Protein AF-A0A9D5V559-F1 (afdb_monomer)

Radius of gyration: 36.5 Å; Cα contacts (8 Å, |Δi|>4): 131; chains: 1; bounding box: 76×49×164 Å

Sequence (332 aa):
MSGNRVTKKAALAGGALALLLFAASPGSAGEADRPEPFTEAEMERFIADYPKSVAWLSSQERFSRVGANPWVIAGMRHDPEFVKLLESQGWTADRFFYLLNQVNVGLRAEERAKQESQAREHWRRQEQEAARQAQARMAESRRQMQAMAAAQRRDIQSNPYIPGWQKQSMLAQLDQGLRENLPTLPSAEAIQQQQRTAWNNQIAAQKRMVQGNPYLSPADKKRWLDQLDVLQKGYNPAQPQSGATPPGSSKEWMKQQQEAQWAEQRRMIENNPAIPADRKKGMLAELEEAQKRMLAALESSSVRESAITDGELALVRNNAEKLRPLLLGDSE

Structure (mmCIF, N/CA/C/O backbone):
data_AF-A0A9D5V559-F1
#
_entry.id   AF-A0A9D5V559-F1
#
loop_
_atom_site.group_PDB
_atom_site.id
_atom_site.type_symbol
_atom_site.label_atom_id
_atom_site.label_alt_id
_atom_site.label_comp_id
_atom_site.label_asym_id
_atom_site.label_entity_id
_atom_site.label_seq_id
_atom_site.pdbx_PDB_ins_code
_atom_site.Cartn_x
_atom_site.Cartn_y
_atom_site.Cartn_z
_atom_site.occupancy
_atom_site.B_iso_or_equiv
_atom_site.auth_seq_id
_atom_site.auth_comp_id
_atom_site.auth_asym_id
_atom_site.auth_atom_id
_atom_site.pdbx_PDB_model_num
ATOM 1 N N . MET A 1 1 ? 1.597 2.341 103.021 1.00 38.06 1 MET A N 1
ATOM 2 C CA . MET A 1 1 ? 3.067 2.232 102.902 1.00 38.06 1 MET A CA 1
ATOM 3 C C . MET A 1 1 ? 3.411 2.009 101.438 1.00 38.06 1 MET A C 1
ATOM 5 O O . MET A 1 1 ? 2.769 1.162 100.839 1.00 38.06 1 MET A O 1
ATOM 9 N N . SER A 1 2 ? 4.344 2.822 100.922 1.00 39.66 2 SER A N 1
ATOM 10 C CA . SER A 1 2 ? 5.190 2.685 99.713 1.00 39.66 2 SER A CA 1
ATOM 11 C C . SER A 1 2 ? 4.548 2.159 98.415 1.00 39.66 2 SER A C 1
ATOM 13 O O . SER A 1 2 ? 4.102 1.029 98.359 1.00 39.66 2 SER A O 1
ATOM 15 N N . GLY A 1 3 ? 4.495 2.869 97.285 1.00 41.84 3 GLY A N 1
ATOM 16 C CA . GLY A 1 3 ? 5.400 3.901 96.778 1.00 41.84 3 GLY A CA 1
ATOM 17 C C . GLY A 1 3 ? 6.635 3.278 96.118 1.00 41.84 3 GLY A C 1
ATOM 18 O O . GLY A 1 3 ? 7.551 2.895 96.831 1.00 41.84 3 GLY A O 1
ATOM 19 N N . ASN A 1 4 ? 6.681 3.214 94.780 1.00 43.94 4 ASN A N 1
ATOM 20 C CA . ASN A 1 4 ? 7.758 3.848 94.011 1.00 43.94 4 ASN A CA 1
ATOM 21 C C . ASN A 1 4 ? 7.496 3.867 92.498 1.00 43.94 4 ASN A C 1
ATOM 23 O O . ASN A 1 4 ? 7.148 2.871 91.873 1.00 43.94 4 ASN A O 1
ATOM 27 N N . ARG A 1 5 ? 7.704 5.063 91.945 1.00 57.62 5 ARG A N 1
ATOM 28 C CA . ARG A 1 5 ? 7.869 5.387 90.525 1.00 57.62 5 ARG A CA 1
ATOM 29 C C . ARG A 1 5 ? 9.245 4.881 90.060 1.00 57.62 5 ARG A C 1
ATOM 31 O O . ARG A 1 5 ? 10.122 4.728 90.898 1.00 57.62 5 ARG A O 1
ATOM 38 N N . VAL A 1 6 ? 9.469 4.766 88.750 1.00 45.59 6 VAL A N 1
ATOM 39 C CA . VAL A 1 6 ? 10.538 5.493 88.031 1.00 45.59 6 VAL A CA 1
ATOM 40 C C . VAL A 1 6 ? 10.318 5.367 86.517 1.00 45.59 6 VAL A C 1
ATOM 42 O O . VAL A 1 6 ? 9.926 4.344 85.972 1.00 45.59 6 VAL A O 1
ATOM 45 N N . THR A 1 7 ? 10.537 6.515 85.896 1.00 47.38 7 THR A N 1
ATOM 46 C CA . THR A 1 7 ? 10.468 6.955 84.507 1.00 47.38 7 THR A CA 1
ATOM 47 C C . THR A 1 7 ? 11.632 6.450 83.642 1.00 47.38 7 THR A C 1
ATOM 49 O O . THR A 1 7 ? 12.717 6.216 84.164 1.00 47.38 7 THR A O 1
ATOM 52 N N . LYS A 1 8 ? 11.475 6.455 82.306 1.00 42.19 8 LYS A N 1
ATOM 53 C CA . LYS A 1 8 ? 12.238 7.336 81.387 1.00 42.19 8 LYS A CA 1
ATOM 54 C C . LYS A 1 8 ? 11.844 7.155 79.913 1.00 42.19 8 LYS A C 1
ATOM 56 O O . LYS A 1 8 ? 11.466 6.087 79.459 1.00 42.19 8 LYS A O 1
ATOM 61 N N . LYS A 1 9 ? 11.918 8.294 79.227 1.00 43.50 9 LYS A N 1
ATOM 62 C CA . LYS A 1 9 ? 11.574 8.609 77.839 1.00 43.50 9 LYS A CA 1
ATOM 63 C C . LYS A 1 9 ? 12.642 8.096 76.864 1.00 43.50 9 LYS A C 1
ATOM 65 O O . LYS A 1 9 ? 13.818 8.159 77.206 1.00 43.50 9 LYS A O 1
ATOM 70 N N . ALA A 1 10 ? 12.248 7.814 75.625 1.00 41.75 10 ALA A N 1
ATOM 71 C CA . ALA A 1 10 ? 13.028 8.183 74.442 1.00 41.75 10 ALA A CA 1
ATOM 72 C C . ALA A 1 10 ? 12.088 8.339 73.238 1.00 41.75 10 ALA A C 1
ATOM 74 O O . ALA A 1 10 ? 11.440 7.393 72.804 1.00 41.75 10 ALA A O 1
ATOM 75 N N . ALA A 1 11 ? 11.996 9.574 72.755 1.00 43.34 11 ALA A N 1
ATOM 76 C CA . ALA A 1 11 ? 11.452 9.921 71.456 1.00 43.34 11 ALA A CA 1
ATOM 77 C C . ALA A 1 11 ? 12.517 9.664 70.385 1.00 43.34 11 ALA A C 1
ATOM 79 O O . ALA A 1 11 ? 13.693 9.909 70.644 1.00 43.34 11 ALA A O 1
ATOM 80 N N . LEU A 1 12 ? 12.098 9.281 69.181 1.00 36.03 12 LEU A N 1
ATOM 81 C CA . LEU A 1 12 ? 12.755 9.712 67.950 1.00 36.03 12 LEU A CA 1
ATOM 82 C C . LEU A 1 12 ? 11.763 9.620 66.791 1.00 36.03 12 LEU A C 1
ATOM 84 O O . LEU A 1 12 ? 11.303 8.551 66.401 1.00 36.03 12 LEU A O 1
ATOM 88 N N . ALA A 1 13 ? 11.412 10.806 66.308 1.00 37.12 13 ALA A N 1
ATOM 89 C CA . ALA A 1 13 ? 10.757 11.049 65.042 1.00 37.12 13 ALA A CA 1
ATOM 90 C C . ALA A 1 13 ? 11.688 10.651 63.885 1.00 37.12 13 ALA A C 1
ATOM 92 O O . ALA A 1 13 ? 12.898 10.856 63.961 1.00 37.12 13 ALA A O 1
ATOM 93 N N . GLY A 1 14 ? 11.114 10.136 62.801 1.00 31.92 14 GLY A N 1
ATOM 94 C CA . GLY A 1 14 ? 11.818 9.839 61.555 1.00 31.92 14 GLY A CA 1
ATOM 95 C C . GLY A 1 14 ? 10.793 9.699 60.439 1.00 31.92 14 GLY A C 1
ATOM 96 O O . GLY A 1 14 ? 9.995 8.772 60.460 1.00 31.92 14 GLY A O 1
ATOM 97 N N . GLY A 1 15 ? 10.737 10.694 59.556 1.00 36.72 15 GLY A N 1
ATOM 98 C CA . GLY A 1 15 ? 9.609 10.960 58.670 1.00 36.72 15 GLY A CA 1
ATOM 99 C C . GLY A 1 15 ? 9.367 9.930 57.567 1.00 36.72 15 GLY A C 1
ATOM 100 O O . GLY A 1 15 ? 10.290 9.350 57.007 1.00 36.72 15 GLY A O 1
ATOM 101 N N . ALA A 1 16 ? 8.094 9.804 57.201 1.00 34.78 16 ALA A N 1
ATOM 102 C CA . ALA A 1 16 ? 7.650 9.285 55.915 1.00 34.78 16 ALA A CA 1
ATOM 103 C C . ALA A 1 16 ? 6.297 9.929 55.575 1.00 34.78 16 ALA A C 1
ATOM 105 O O . ALA A 1 16 ? 5.244 9.307 55.661 1.00 34.78 16 ALA A O 1
ATOM 106 N N . LEU A 1 17 ? 6.326 11.219 55.239 1.00 34.62 17 LEU A N 1
ATOM 107 C CA . LEU A 1 17 ? 5.208 11.898 54.587 1.00 34.62 17 LEU A CA 1
ATOM 108 C C . LEU A 1 17 ? 5.727 12.449 53.255 1.00 34.62 17 LEU A C 1
ATOM 110 O O . LEU A 1 17 ? 6.018 13.634 53.116 1.00 34.62 17 LEU A O 1
ATOM 114 N N . ALA A 1 18 ? 5.916 11.549 52.289 1.00 38.19 18 ALA A N 1
ATOM 115 C CA . ALA A 1 18 ? 6.119 11.914 50.894 1.00 38.19 18 ALA A CA 1
ATOM 116 C C . ALA A 1 18 ? 4.762 12.356 50.329 1.00 38.19 18 ALA A C 1
ATOM 118 O O . ALA A 1 18 ? 3.997 11.577 49.766 1.00 38.19 18 ALA A O 1
ATOM 119 N N . LEU A 1 19 ? 4.445 13.622 50.594 1.00 36.31 19 LEU A N 1
ATOM 120 C CA . LEU A 1 19 ? 3.347 14.366 50.000 1.00 36.31 19 LEU A CA 1
ATOM 121 C C . LEU A 1 19 ? 3.501 14.370 48.475 1.00 36.31 19 LEU A C 1
ATOM 123 O O . LEU A 1 19 ? 4.395 15.010 47.929 1.00 36.31 19 LEU A O 1
ATOM 127 N N . LEU A 1 20 ? 2.608 13.620 47.830 1.00 39.91 20 LEU A N 1
ATOM 128 C CA . LEU A 1 20 ? 1.877 13.975 46.613 1.00 39.91 20 LEU A CA 1
ATOM 129 C C . LEU A 1 20 ? 2.271 15.334 46.006 1.00 39.91 20 LEU A C 1
ATOM 131 O O . LEU A 1 20 ? 1.653 16.361 46.274 1.00 39.91 20 LEU A O 1
ATOM 135 N N . LEU A 1 21 ? 3.267 15.304 45.124 1.00 37.16 21 LEU A N 1
ATOM 136 C CA . LEU A 1 21 ? 3.474 16.299 44.077 1.00 37.16 21 LEU A CA 1
ATOM 137 C C . LEU A 1 21 ? 3.004 15.677 42.759 1.00 37.16 21 LEU A C 1
ATOM 139 O O . LEU A 1 21 ? 3.808 15.274 41.926 1.00 37.16 21 LEU A O 1
ATOM 143 N N . PHE A 1 22 ? 1.685 15.574 42.582 1.00 40.88 22 PHE A N 1
ATOM 144 C CA . PHE A 1 22 ? 1.122 15.513 41.237 1.00 40.88 22 PHE A CA 1
ATOM 145 C C . PHE A 1 22 ? 0.900 16.950 40.783 1.00 40.88 22 PHE A C 1
ATOM 147 O O . PHE A 1 22 ? 0.053 17.673 41.306 1.00 40.88 22 PHE A O 1
ATOM 154 N N . ALA A 1 23 ? 1.752 17.370 39.855 1.00 38.22 23 ALA A N 1
ATOM 155 C CA . ALA A 1 23 ? 1.663 18.640 39.172 1.00 38.22 23 ALA A CA 1
ATOM 156 C C . ALA A 1 23 ? 0.294 18.759 38.487 1.00 38.22 23 ALA A C 1
ATOM 158 O O . ALA A 1 23 ? -0.025 18.009 37.569 1.00 38.22 23 ALA A O 1
ATOM 159 N N . ALA A 1 24 ? -0.506 19.724 38.934 1.00 39.16 24 ALA A N 1
ATOM 160 C CA . ALA A 1 24 ? -1.638 20.217 38.172 1.00 39.16 24 ALA A CA 1
ATOM 161 C C . ALA A 1 24 ? -1.088 21.033 36.993 1.00 39.16 24 ALA A C 1
ATOM 163 O O . ALA A 1 24 ? -0.695 22.190 37.150 1.00 39.16 24 ALA A O 1
ATOM 164 N N . SER A 1 25 ? -1.014 20.419 35.814 1.00 39.41 25 SER A N 1
ATOM 165 C CA . SER A 1 25 ? -0.796 21.145 34.565 1.00 39.41 25 SER A CA 1
ATOM 166 C C . SER A 1 25 ? -2.082 21.903 34.198 1.00 39.41 25 SER A C 1
ATOM 168 O O . SER A 1 25 ? -3.148 21.286 34.146 1.00 39.41 25 SER A O 1
ATOM 170 N N . PRO A 1 26 ? -2.033 23.227 33.958 1.00 47.38 26 PRO A N 1
ATOM 171 C CA . PRO A 1 26 ? -3.203 23.988 33.538 1.00 47.38 26 PRO A CA 1
ATOM 172 C C . PRO A 1 26 ? -3.629 23.564 32.127 1.00 47.38 26 PRO A C 1
ATOM 174 O O . PRO A 1 26 ? -2.815 23.475 31.208 1.00 47.38 26 PRO A O 1
ATOM 177 N N . GLY A 1 27 ? -4.920 23.258 32.000 1.00 42.81 27 GLY A N 1
ATOM 178 C CA . GLY A 1 27 ? -5.521 22.576 30.863 1.00 42.81 27 GLY A CA 1
ATOM 179 C C . GLY A 1 27 ? -5.565 23.382 29.567 1.00 42.81 27 GLY A C 1
ATOM 180 O O . GLY A 1 27 ? -5.952 24.550 29.535 1.00 42.81 27 GLY A O 1
ATOM 181 N N . SER A 1 28 ? -5.259 22.679 28.478 1.00 45.16 28 SER A N 1
ATOM 182 C CA . SER A 1 28 ? -5.710 23.020 27.132 1.00 45.16 28 SER A CA 1
ATOM 183 C C . SER A 1 28 ? -7.126 22.468 26.962 1.00 45.16 28 SER A C 1
ATOM 185 O O . SER A 1 28 ? -7.327 21.273 26.750 1.00 45.16 28 SER A O 1
ATOM 187 N N . ALA A 1 29 ? -8.128 23.331 27.124 1.00 47.28 29 ALA A N 1
ATOM 188 C CA . ALA A 1 29 ? -9.523 22.990 26.878 1.00 47.28 29 ALA A CA 1
ATOM 189 C C . ALA A 1 29 ? -9.747 22.844 25.361 1.00 47.28 29 ALA A C 1
ATOM 191 O O . ALA A 1 29 ? -9.896 23.829 24.642 1.00 47.28 29 ALA A O 1
ATOM 192 N N . GLY A 1 30 ? -9.705 21.602 24.884 1.00 46.16 30 GLY A N 1
ATOM 193 C CA . GLY A 1 30 ? -9.909 21.233 23.478 1.00 46.16 30 GLY A CA 1
ATOM 194 C C . GLY A 1 30 ? -9.672 19.747 23.181 1.00 46.16 30 GLY A C 1
ATOM 195 O O . GLY A 1 30 ? -10.163 19.247 22.177 1.00 46.16 30 GLY A O 1
ATOM 196 N N . GLU A 1 31 ? -8.986 19.029 24.078 1.00 49.09 31 GLU A N 1
ATOM 197 C CA . GLU A 1 31 ? -8.565 17.626 23.895 1.00 49.09 31 GLU A CA 1
ATOM 198 C C . GLU A 1 31 ? -9.044 16.697 25.037 1.00 49.09 31 GLU A C 1
ATOM 200 O O . GLU A 1 31 ? -8.572 15.576 25.201 1.00 49.09 31 GLU A O 1
ATOM 205 N N . ALA A 1 32 ? -10.000 17.171 25.842 1.00 51.88 32 ALA A N 1
ATOM 206 C CA . ALA A 1 32 ? -10.301 16.658 27.182 1.00 51.88 32 ALA A CA 1
ATOM 207 C C . ALA A 1 32 ? -11.026 15.296 27.263 1.00 51.88 32 ALA A C 1
ATOM 209 O O . ALA A 1 32 ? -11.172 14.781 28.365 1.00 51.88 32 ALA A O 1
ATOM 210 N N . ASP A 1 33 ? -11.436 14.693 26.144 1.00 71.94 33 ASP A N 1
ATOM 211 C CA . ASP A 1 33 ? -12.172 13.413 26.147 1.00 71.94 33 ASP A CA 1
ATOM 212 C C . ASP A 1 33 ? -11.371 12.231 25.582 1.00 71.94 33 ASP A C 1
ATOM 214 O O . ASP A 1 33 ? -11.906 11.128 25.426 1.00 71.94 33 ASP A O 1
ATOM 218 N N . ARG A 1 34 ? -10.084 12.415 25.253 1.00 77.00 34 ARG A N 1
ATOM 219 C CA . ARG A 1 34 ? -9.259 11.286 24.813 1.00 77.00 34 ARG A CA 1
ATOM 220 C C . ARG A 1 34 ? -8.759 10.512 26.039 1.00 77.00 34 ARG A C 1
ATOM 222 O O . ARG A 1 34 ? -8.091 11.111 26.879 1.00 77.00 34 ARG A O 1
ATOM 229 N N . PRO A 1 35 ? -9.028 9.196 26.143 1.00 87.31 35 PRO A N 1
ATOM 230 C CA . PRO A 1 35 ? -8.436 8.381 27.197 1.00 87.31 35 PRO A CA 1
ATOM 231 C C . PRO A 1 35 ? -6.910 8.465 27.128 1.00 87.31 35 PRO A C 1
ATOM 233 O O . PRO A 1 35 ? -6.349 8.511 26.028 1.00 87.31 35 PRO A O 1
ATOM 236 N N . GLU A 1 36 ? -6.248 8.470 28.285 1.00 91.50 36 GLU A N 1
ATOM 237 C CA . GLU A 1 36 ? -4.785 8.429 28.348 1.00 91.50 36 GLU A CA 1
ATOM 238 C C . GLU A 1 36 ? -4.252 7.212 27.573 1.00 91.50 36 GLU A C 1
ATOM 240 O O . GLU A 1 36 ? -4.854 6.139 27.673 1.00 91.50 36 GLU A O 1
ATOM 245 N N . PRO A 1 37 ? -3.139 7.329 26.825 1.00 95.06 37 PRO A N 1
ATOM 246 C CA . PRO A 1 37 ? -2.528 6.186 26.151 1.00 95.06 37 PRO A CA 1
ATOM 247 C C . PRO A 1 37 ? -2.278 5.023 27.115 1.00 95.06 37 PRO A C 1
ATOM 249 O O . PRO A 1 37 ? -1.969 5.242 28.290 1.00 95.06 37 PRO A O 1
ATOM 252 N N . PHE A 1 38 ? -2.419 3.782 26.650 1.00 96.94 38 PHE A N 1
ATOM 253 C CA . PHE A 1 38 ? -2.106 2.641 27.513 1.00 96.94 38 PHE A CA 1
ATOM 254 C C . PHE A 1 38 ? -0.606 2.398 27.668 1.00 96.94 38 PHE A C 1
ATOM 256 O O . PHE A 1 38 ? 0.203 2.671 26.781 1.00 96.94 38 PHE A O 1
ATOM 263 N N . THR A 1 39 ? -0.248 1.868 28.832 1.00 97.75 39 THR A N 1
ATOM 264 C CA . THR A 1 39 ? 1.134 1.574 29.220 1.00 97.75 39 THR A CA 1
ATOM 265 C C . THR A 1 39 ? 1.518 0.121 28.930 1.00 97.75 39 THR A C 1
ATOM 267 O O . THR A 1 39 ? 0.667 -0.732 28.673 1.00 97.75 39 THR A O 1
ATOM 270 N N . GLU A 1 40 ? 2.814 -0.187 29.008 1.00 97.81 40 GLU A N 1
ATOM 271 C CA . GLU A 1 40 ? 3.322 -1.559 28.878 1.00 97.81 40 GLU A CA 1
ATOM 272 C C . GLU A 1 40 ? 2.723 -2.498 29.936 1.00 97.81 40 GLU A C 1
ATOM 274 O O . GLU A 1 40 ? 2.243 -3.575 29.594 1.00 97.81 40 GLU A O 1
ATOM 279 N N . ALA A 1 41 ? 2.631 -2.050 31.192 1.00 98.06 41 ALA A N 1
ATOM 280 C CA . ALA A 1 41 ? 2.029 -2.831 32.274 1.00 98.06 41 ALA A CA 1
ATOM 281 C C . ALA A 1 41 ? 0.548 -3.164 32.010 1.00 98.06 41 ALA A C 1
ATOM 283 O O . ALA A 1 41 ? 0.081 -4.261 32.319 1.00 98.06 41 ALA A O 1
ATOM 284 N N . GLU A 1 42 ? -0.207 -2.237 31.414 1.00 97.88 42 GLU A N 1
ATOM 285 C CA . GLU A 1 42 ? -1.597 -2.492 31.024 1.00 97.88 42 GLU A CA 1
ATOM 286 C C . GLU A 1 42 ? -1.700 -3.466 29.852 1.00 97.88 42 GLU A C 1
ATOM 288 O O . GLU A 1 42 ? -2.583 -4.322 29.861 1.00 97.88 42 GLU A O 1
ATOM 293 N N . MET A 1 43 ? -0.794 -3.376 28.875 1.00 98.25 43 MET A N 1
ATOM 294 C CA . MET A 1 43 ? -0.711 -4.333 27.770 1.00 98.25 43 MET A CA 1
ATOM 295 C C . MET A 1 43 ? -0.412 -5.749 28.282 1.00 98.25 43 MET A C 1
ATOM 297 O O . MET A 1 43 ? -1.101 -6.697 27.908 1.00 98.25 43 MET A O 1
ATOM 301 N N . GLU A 1 44 ? 0.573 -5.906 29.169 1.00 97.94 44 GLU A N 1
ATOM 302 C CA . GLU A 1 44 ? 0.916 -7.202 29.770 1.00 97.94 44 GLU A CA 1
ATOM 303 C C . GLU A 1 44 ? -0.256 -7.794 30.554 1.00 97.94 44 GLU A C 1
ATOM 305 O O . GLU A 1 44 ? -0.604 -8.966 30.383 1.00 97.94 44 GLU A O 1
ATOM 310 N N . ARG A 1 45 ? -0.916 -6.966 31.370 1.00 98.06 45 ARG A N 1
ATOM 311 C CA . ARG A 1 45 ? -2.109 -7.373 32.112 1.00 98.06 45 ARG A CA 1
ATOM 312 C C . ARG A 1 45 ? -3.247 -7.773 31.175 1.00 98.06 45 ARG A C 1
ATOM 314 O O . ARG A 1 45 ? -3.905 -8.780 31.417 1.00 98.06 45 ARG A O 1
ATOM 321 N N . PHE A 1 46 ? -3.466 -7.024 30.095 1.00 97.62 46 PHE A N 1
ATOM 322 C CA . PHE A 1 46 ? -4.491 -7.340 29.103 1.00 97.62 46 PHE A CA 1
ATOM 323 C C . PHE A 1 46 ? -4.224 -8.689 28.437 1.00 97.62 46 PHE A C 1
ATOM 325 O O . PHE A 1 46 ? -5.131 -9.511 28.364 1.00 97.62 46 PHE A O 1
ATOM 332 N N . ILE A 1 47 ? -2.980 -8.962 28.032 1.00 97.44 47 ILE A N 1
ATOM 333 C CA . ILE A 1 47 ? -2.574 -10.260 27.468 1.00 97.44 47 ILE A CA 1
ATOM 334 C C . ILE A 1 47 ? -2.854 -11.404 28.455 1.00 97.44 47 ILE A C 1
ATOM 336 O O . ILE A 1 47 ? -3.330 -12.462 28.045 1.00 97.44 47 ILE A O 1
ATOM 340 N N . ALA A 1 48 ? -2.593 -11.197 29.749 1.00 97.50 48 ALA A N 1
ATOM 341 C CA . ALA A 1 48 ? -2.814 -12.209 30.781 1.00 97.50 48 ALA A CA 1
ATOM 342 C C . ALA A 1 48 ? -4.304 -12.453 31.100 1.00 97.50 48 ALA A C 1
ATOM 344 O O . ALA A 1 48 ? -4.701 -13.588 31.380 1.00 97.50 48 ALA A O 1
ATOM 345 N N . ASP A 1 49 ? -5.133 -11.408 31.075 1.00 97.31 49 ASP A N 1
ATOM 346 C CA . ASP A 1 49 ? -6.539 -11.484 31.488 1.00 97.31 49 ASP A CA 1
ATOM 347 C C . ASP A 1 49 ? -7.511 -11.752 30.331 1.00 97.31 49 ASP A C 1
ATOM 349 O O . ASP A 1 49 ? -8.550 -12.385 30.542 1.00 97.31 49 ASP A O 1
ATOM 353 N N . TYR A 1 50 ? -7.177 -11.350 29.100 1.00 95.94 50 TYR A N 1
ATOM 354 C CA . TYR A 1 50 ? -8.045 -11.510 27.928 1.00 95.94 50 TYR A CA 1
ATOM 355 C C . TYR A 1 50 ? -8.539 -12.955 27.700 1.00 95.94 50 TYR A C 1
ATOM 357 O O . TYR A 1 50 ? -9.745 -13.124 27.482 1.00 95.94 50 TYR A O 1
ATOM 365 N N . PRO A 1 51 ? -7.709 -14.015 27.839 1.00 95.12 51 PRO A N 1
ATOM 366 C CA . PRO A 1 51 ? -8.177 -15.397 27.703 1.00 95.12 51 PRO A CA 1
ATOM 367 C C . PRO A 1 51 ? -9.314 -15.762 28.665 1.00 95.12 51 PRO A C 1
ATOM 369 O O . PRO A 1 51 ? -10.207 -16.525 28.303 1.00 95.12 51 PRO A O 1
ATOM 372 N N . LYS A 1 52 ? -9.327 -15.198 29.881 1.00 95.69 52 LYS A N 1
ATOM 373 C CA . LYS A 1 52 ? -10.389 -15.449 30.869 1.00 95.69 52 LYS A CA 1
ATOM 374 C C . LYS A 1 52 ? -11.712 -14.833 30.414 1.00 95.69 52 LYS A C 1
ATOM 376 O O . LYS A 1 52 ? -12.760 -15.450 30.581 1.00 95.69 52 LYS A O 1
ATOM 381 N N . SER A 1 53 ? -11.662 -13.646 29.809 1.00 93.75 53 SER A N 1
ATOM 382 C CA . SER A 1 53 ? -12.832 -12.976 29.228 1.00 93.75 53 SER A CA 1
ATOM 383 C C . SER A 1 53 ? -13.400 -13.755 28.041 1.00 93.75 53 SER A C 1
ATOM 385 O O . SER A 1 53 ? -14.612 -13.936 27.953 1.00 93.75 53 SER A O 1
ATOM 387 N N . VAL A 1 54 ? -12.533 -14.285 27.173 1.00 92.12 54 VAL A N 1
ATOM 388 C CA . VAL A 1 54 ? -12.918 -15.162 26.053 1.00 92.12 54 VAL A CA 1
ATOM 389 C C . VAL A 1 54 ? -13.532 -16.470 26.562 1.00 92.12 54 VAL A C 1
ATOM 391 O O . VAL A 1 54 ? -14.595 -16.876 26.091 1.00 92.12 54 VAL A O 1
ATOM 394 N N . ALA A 1 55 ? -12.919 -17.107 27.564 1.00 92.69 55 ALA A N 1
ATOM 395 C CA . ALA A 1 55 ? -13.422 -18.340 28.168 1.00 92.69 55 ALA A CA 1
ATOM 396 C C . ALA A 1 55 ? -14.792 -18.137 28.832 1.00 92.69 55 ALA A C 1
ATOM 398 O O . ALA A 1 55 ? -15.690 -18.960 28.658 1.00 92.69 55 ALA A O 1
ATOM 399 N N . TRP A 1 56 ? -14.976 -17.020 29.542 1.00 94.19 56 TRP A N 1
ATOM 400 C CA . TRP A 1 56 ? -16.270 -16.659 30.112 1.00 94.19 56 TRP A CA 1
ATOM 401 C C . TRP A 1 56 ? -17.317 -16.423 29.021 1.00 94.19 56 TRP A C 1
ATOM 403 O O . TRP A 1 56 ? -18.403 -16.976 29.108 1.00 94.19 56 TRP A O 1
ATOM 413 N N . LEU A 1 57 ? -16.997 -15.681 27.955 1.00 91.06 57 LEU A N 1
ATOM 414 C CA . LEU A 1 57 ? -17.925 -15.486 26.833 1.00 91.06 57 LEU A CA 1
ATOM 415 C C . LEU A 1 57 ? -18.325 -16.805 26.172 1.00 91.06 57 LEU A C 1
ATOM 417 O O . LEU A 1 57 ? -19.485 -16.995 25.820 1.00 91.06 57 LEU A O 1
ATOM 421 N N . SER A 1 58 ? -17.372 -17.724 26.043 1.00 89.06 58 SER A N 1
ATOM 422 C CA . SER A 1 58 ? -17.590 -19.041 25.441 1.00 89.06 58 SER A CA 1
ATOM 423 C C . SER A 1 58 ? -18.481 -19.940 26.299 1.00 89.06 58 SER A C 1
ATOM 425 O O . SER A 1 58 ? -19.180 -20.791 25.755 1.00 89.06 58 SER A O 1
ATOM 427 N N . SER A 1 59 ? -18.481 -19.756 27.625 1.00 92.00 59 SER A N 1
ATOM 428 C CA . SER A 1 59 ? -19.344 -20.515 28.537 1.00 92.00 59 SER A CA 1
ATOM 429 C C . SER A 1 59 ? -20.777 -19.982 28.603 1.00 92.00 59 SER A C 1
ATOM 431 O O . SER A 1 59 ? -21.673 -20.690 29.059 1.00 92.00 59 SER A O 1
ATOM 433 N N . GLN A 1 60 ? -21.020 -18.761 28.118 1.00 89.75 60 GLN A N 1
ATOM 434 C CA . GLN A 1 60 ? -22.361 -18.198 28.024 1.00 89.75 60 GLN A CA 1
ATOM 435 C C . GLN A 1 60 ? -23.078 -18.731 26.776 1.00 89.75 60 GLN A C 1
ATOM 437 O O . GLN A 1 60 ? -22.731 -18.376 25.646 1.00 89.75 60 GLN A O 1
ATOM 442 N N . GLU A 1 61 ? -24.152 -19.509 26.958 1.00 86.69 61 GLU A N 1
ATOM 443 C CA . GLU A 1 61 ? -24.955 -20.041 25.840 1.00 86.69 61 GLU A CA 1
ATOM 444 C C . GLU A 1 61 ? -25.403 -18.938 24.868 1.00 86.69 61 GLU A C 1
ATOM 446 O O . GLU A 1 61 ? -25.351 -19.122 23.649 1.00 86.69 61 GLU A O 1
ATOM 451 N N . ARG A 1 62 ? -25.749 -17.757 25.402 1.00 82.50 62 ARG A N 1
ATOM 452 C CA . ARG A 1 62 ? -26.162 -16.571 24.631 1.00 82.50 62 ARG A CA 1
ATOM 453 C C . ARG A 1 62 ? -25.100 -16.035 23.661 1.00 82.50 62 ARG A C 1
ATOM 455 O O . ARG A 1 62 ? -25.472 -15.387 22.687 1.00 82.50 62 ARG A O 1
ATOM 462 N N . PHE A 1 63 ? -23.813 -16.305 23.890 1.00 80.81 63 PHE A N 1
ATOM 463 C CA . PHE A 1 63 ? -22.708 -15.788 23.067 1.00 80.81 63 PHE A CA 1
ATOM 464 C C . PHE A 1 63 ? -21.957 -16.872 22.287 1.00 80.81 63 PHE A C 1
ATOM 466 O O . PHE A 1 63 ? -21.256 -16.552 21.329 1.00 80.81 63 PHE A O 1
ATOM 473 N N . SER A 1 64 ? -22.186 -18.148 22.605 1.00 74.75 64 SER A N 1
ATOM 474 C CA . SER A 1 64 ? -21.577 -19.304 21.929 1.00 74.75 64 SER A CA 1
ATOM 475 C C . SER A 1 64 ? -21.685 -19.285 20.392 1.00 74.75 64 SER A C 1
ATOM 477 O O . SER A 1 64 ? -20.801 -19.787 19.702 1.00 74.75 64 SER A O 1
ATOM 479 N N . ARG A 1 65 ? -22.738 -18.669 19.832 1.00 68.62 65 ARG A N 1
ATOM 480 C CA . ARG A 1 65 ? -22.998 -18.612 18.380 1.00 68.62 65 ARG A CA 1
ATOM 481 C C . ARG A 1 65 ? -22.343 -17.437 17.648 1.00 68.62 65 ARG A C 1
ATOM 483 O O . ARG A 1 65 ? -22.283 -17.464 16.425 1.00 68.62 65 ARG A O 1
ATOM 490 N N . VAL A 1 66 ? -21.904 -16.401 18.364 1.00 62.19 66 VAL A N 1
ATOM 491 C CA . VAL A 1 66 ? -21.431 -15.127 17.772 1.00 62.19 66 VAL A CA 1
ATOM 492 C C . VAL A 1 66 ? -19.898 -15.096 17.642 1.00 62.19 66 VAL A C 1
ATOM 494 O O . VAL A 1 66 ? -19.326 -14.159 17.091 1.00 62.19 66 VAL A O 1
ATOM 497 N N . GLY A 1 67 ? -19.230 -16.163 18.088 1.00 64.62 67 GLY A N 1
ATOM 498 C CA . GLY A 1 67 ? -17.780 -16.216 18.232 1.00 64.62 67 GLY A CA 1
ATOM 499 C C . GLY A 1 67 ? -17.345 -15.592 19.557 1.00 64.62 67 GLY A C 1
ATOM 500 O O . GLY A 1 67 ? -17.954 -14.649 20.059 1.00 64.62 67 GLY A O 1
ATOM 501 N N . ALA A 1 68 ? -16.277 -16.125 20.145 1.00 69.31 68 ALA A N 1
ATOM 502 C CA . ALA A 1 68 ? -15.817 -15.753 21.482 1.00 69.31 68 ALA A CA 1
ATOM 503 C C . ALA A 1 68 ? -15.042 -14.418 21.525 1.00 69.31 68 ALA A C 1
ATOM 505 O O . ALA A 1 68 ? -14.121 -14.260 22.322 1.00 69.31 68 ALA A O 1
ATOM 506 N N . ASN A 1 69 ? -15.383 -13.452 20.664 1.00 69.75 69 ASN A N 1
ATOM 507 C CA . ASN A 1 69 ? -14.702 -12.160 20.611 1.00 69.75 69 ASN A CA 1
ATOM 508 C C . ASN A 1 69 ? -15.595 -11.041 21.195 1.00 69.75 69 ASN A C 1
ATOM 510 O O . ASN A 1 69 ? -16.581 -10.659 20.555 1.00 69.75 69 ASN A O 1
ATOM 514 N N . PRO A 1 70 ? -15.237 -10.454 22.362 1.00 62.78 70 PRO A N 1
ATOM 515 C CA . PRO A 1 70 ? -16.005 -9.383 23.001 1.00 62.78 70 PRO A CA 1
ATOM 516 C C . PRO A 1 70 ? -16.220 -8.152 22.110 1.00 62.78 70 PRO A C 1
ATOM 518 O O . PRO A 1 70 ? -17.165 -7.401 22.331 1.00 62.78 70 PRO A O 1
ATOM 521 N N . TRP A 1 71 ? -15.355 -7.930 21.113 1.00 69.38 71 TRP A N 1
ATOM 522 C CA . TRP A 1 71 ? -15.451 -6.796 20.190 1.00 69.38 71 TRP A CA 1
ATOM 523 C C . TRP A 1 71 ? -16.632 -6.905 19.215 1.00 69.38 71 TRP A C 1
ATOM 525 O O . TRP A 1 71 ? -17.151 -5.895 18.746 1.00 69.38 71 TRP A O 1
ATOM 535 N N . VAL A 1 72 ? -17.056 -8.130 18.892 1.00 68.75 72 VAL A N 1
ATOM 536 C CA . VAL A 1 72 ? -18.102 -8.398 17.890 1.00 68.75 72 VAL A CA 1
ATOM 537 C C . VAL A 1 72 ? -19.502 -8.346 18.516 1.00 68.75 72 VAL A C 1
ATOM 539 O O . VAL A 1 72 ? -20.500 -8.172 17.817 1.00 68.75 72 VAL A O 1
ATOM 542 N N . ILE A 1 73 ? -19.589 -8.443 19.845 1.00 72.12 73 ILE A N 1
ATOM 543 C CA . ILE A 1 73 ? -20.855 -8.486 20.576 1.00 72.12 73 ILE A CA 1
ATOM 544 C C . ILE A 1 73 ? -21.312 -7.055 20.893 1.00 72.12 73 ILE A C 1
ATOM 546 O O . ILE A 1 73 ? -20.788 -6.376 21.778 1.00 72.12 73 ILE A O 1
ATOM 550 N N . ALA A 1 74 ? -22.324 -6.585 20.164 1.00 69.62 74 ALA A N 1
ATOM 551 C CA . ALA A 1 74 ? -22.929 -5.280 20.407 1.00 69.62 74 ALA A CA 1
ATOM 552 C C . ALA A 1 74 ? -23.478 -5.182 21.842 1.00 69.62 74 ALA A C 1
ATOM 554 O O . ALA A 1 74 ? -24.176 -6.074 22.318 1.00 69.62 74 ALA A O 1
ATOM 555 N N . GLY A 1 75 ? -23.173 -4.082 22.535 1.00 78.38 75 GLY A N 1
ATOM 556 C CA . GLY A 1 75 ? -23.653 -3.838 23.899 1.00 78.38 75 GLY A CA 1
ATOM 557 C C . GLY A 1 75 ? -22.882 -4.568 25.004 1.00 78.38 75 GLY A C 1
ATOM 558 O O . GLY A 1 75 ? -23.172 -4.327 26.171 1.00 78.38 75 GLY A O 1
ATOM 559 N N . MET A 1 76 ? -21.861 -5.372 24.677 1.00 86.38 76 MET A N 1
ATOM 560 C CA . MET A 1 76 ? -21.069 -6.130 25.660 1.00 86.38 76 MET A CA 1
ATOM 561 C C . MET A 1 76 ? -20.454 -5.250 26.758 1.00 86.38 76 MET A C 1
ATOM 563 O O . MET A 1 76 ? -20.388 -5.644 27.918 1.00 86.38 76 MET A O 1
ATOM 567 N N . ARG A 1 77 ? -20.068 -4.016 26.405 1.00 85.69 77 ARG A N 1
ATOM 568 C CA . ARG A 1 77 ? -19.559 -2.995 27.339 1.00 85.69 77 ARG A CA 1
ATOM 569 C C . ARG A 1 77 ? -20.531 -2.653 28.472 1.00 85.69 77 ARG A C 1
ATOM 571 O O . ARG A 1 77 ? -20.101 -2.135 29.496 1.00 85.69 77 ARG A O 1
ATOM 578 N N . HIS A 1 78 ? -21.818 -2.925 28.288 1.00 88.88 78 HIS A N 1
ATOM 579 C CA . HIS A 1 78 ? -22.879 -2.613 29.241 1.00 88.88 78 HIS A CA 1
ATOM 580 C C . HIS A 1 78 ? -23.523 -3.867 29.848 1.00 88.88 78 HIS A C 1
ATOM 582 O O . HIS A 1 78 ? -24.488 -3.740 30.599 1.00 88.88 78 HIS A O 1
ATOM 588 N N . ASP A 1 79 ? -23.019 -5.068 29.541 1.00 92.31 79 ASP A N 1
ATOM 589 C CA . ASP A 1 79 ? -23.532 -6.296 30.142 1.00 92.31 79 ASP A CA 1
ATOM 590 C C . ASP A 1 79 ? -23.097 -6.391 31.617 1.00 92.31 79 ASP A C 1
ATOM 592 O O . ASP A 1 79 ? -21.898 -6.409 31.902 1.00 92.31 79 ASP A O 1
ATOM 596 N N . PRO A 1 80 ? -24.035 -6.464 32.578 1.00 94.75 80 PRO A N 1
ATOM 597 C CA . PRO A 1 80 ? -23.704 -6.357 33.995 1.00 94.75 80 PRO A CA 1
ATOM 598 C C . PRO A 1 80 ? -22.883 -7.541 34.517 1.00 94.75 80 PRO A C 1
ATOM 600 O O . PRO A 1 80 ? -22.124 -7.378 35.470 1.00 94.75 80 PRO A O 1
ATOM 603 N N . GLU A 1 81 ? -23.019 -8.734 33.933 1.00 95.50 81 GLU A N 1
ATOM 604 C CA . GLU A 1 81 ? -22.244 -9.904 34.360 1.00 95.50 81 GLU A CA 1
ATOM 605 C C . GLU A 1 81 ? -20.805 -9.820 33.860 1.00 95.50 81 GLU A C 1
ATOM 607 O O . GLU A 1 81 ? -19.868 -10.116 34.602 1.00 95.50 81 GLU A O 1
ATOM 612 N N . PHE A 1 82 ? -20.618 -9.344 32.632 1.00 94.69 82 PHE A N 1
ATOM 613 C CA . PHE A 1 82 ? -19.287 -9.118 32.089 1.00 94.69 82 PHE A CA 1
ATOM 614 C C . PHE A 1 82 ? -18.567 -7.955 32.761 1.00 94.69 82 PHE A C 1
ATOM 616 O O . PHE A 1 82 ? -17.379 -8.059 33.048 1.00 94.69 82 PHE A O 1
ATOM 623 N N . VAL A 1 83 ? -19.279 -6.871 33.083 1.00 95.94 83 VAL A N 1
ATOM 624 C CA . VAL A 1 83 ? -18.709 -5.770 33.872 1.00 95.94 83 VAL A CA 1
ATOM 625 C C . VAL A 1 83 ? -18.219 -6.289 35.226 1.00 95.94 83 VAL A C 1
ATOM 627 O O . VAL A 1 83 ? -17.082 -6.010 35.591 1.00 95.94 83 VAL A O 1
ATOM 630 N N . LYS A 1 84 ? -18.996 -7.137 35.917 1.00 97.62 84 LYS A N 1
ATOM 631 C CA . LYS A 1 84 ? -18.554 -7.784 37.167 1.00 97.62 84 LYS A CA 1
ATOM 632 C C . LYS A 1 84 ? -17.318 -8.665 36.979 1.00 97.62 84 LYS A C 1
ATOM 634 O O . LYS A 1 84 ? -16.441 -8.676 37.843 1.00 97.62 84 LYS A O 1
ATOM 639 N N . LEU A 1 85 ? -17.228 -9.406 35.871 1.00 96.62 85 LEU A N 1
ATOM 640 C CA . LEU A 1 85 ? -16.028 -10.180 35.540 1.00 96.62 85 LEU A CA 1
ATOM 641 C C . LEU A 1 85 ? -14.808 -9.260 35.395 1.00 96.62 85 LEU A C 1
ATOM 643 O O . LEU A 1 85 ? -13.777 -9.521 36.014 1.00 96.62 85 LEU A O 1
ATOM 647 N N . LEU A 1 86 ? -14.928 -8.181 34.620 1.00 96.69 86 LEU A N 1
ATOM 648 C CA . LEU A 1 86 ? -13.853 -7.207 34.422 1.00 96.69 86 LEU A CA 1
ATOM 649 C C . LEU A 1 86 ? -13.441 -6.548 35.745 1.00 96.69 86 LEU A C 1
ATOM 651 O O . LEU A 1 86 ? -12.251 -6.488 36.051 1.00 96.69 86 LEU A O 1
ATOM 655 N N . GLU A 1 87 ? -14.402 -6.147 36.577 1.00 97.50 87 GLU A N 1
ATOM 656 C CA . GLU A 1 87 ? -14.146 -5.576 37.904 1.00 97.50 87 GLU A CA 1
ATOM 657 C C . GLU A 1 87 ? -13.412 -6.563 38.822 1.00 97.50 87 GLU A C 1
ATOM 659 O O . GLU A 1 87 ? -12.474 -6.171 39.515 1.00 97.50 87 GLU A O 1
ATOM 664 N N . SER A 1 88 ? -13.761 -7.857 38.779 1.00 97.38 88 SER A N 1
ATOM 665 C CA . SER A 1 88 ? -13.060 -8.906 39.544 1.00 97.38 88 SER A CA 1
ATOM 666 C C . SER A 1 88 ? -11.602 -9.095 39.111 1.00 97.38 88 SER A C 1
ATOM 668 O O . SER A 1 88 ? -10.759 -9.512 39.903 1.00 97.38 88 SER A O 1
ATOM 670 N N . GLN A 1 89 ? -11.294 -8.746 37.861 1.00 97.31 89 GLN A N 1
ATOM 671 C CA . GLN A 1 89 ? -9.942 -8.711 37.312 1.00 97.31 89 GLN A CA 1
ATOM 672 C C . GLN A 1 89 ? -9.277 -7.344 37.510 1.00 97.31 89 GLN A C 1
ATOM 674 O O . GLN A 1 89 ? -8.125 -7.179 37.128 1.00 97.31 89 GLN A O 1
ATOM 679 N N . GLY A 1 90 ? -9.977 -6.372 38.108 1.00 97.25 90 GLY A N 1
ATOM 680 C CA . GLY A 1 90 ? -9.544 -5.001 38.376 1.00 97.25 90 GLY A CA 1
ATOM 681 C C . GLY A 1 90 ? -9.511 -4.087 37.144 1.00 97.25 90 GLY A C 1
ATOM 682 O O . GLY A 1 90 ? -8.700 -3.158 37.104 1.00 97.25 90 GLY A O 1
ATOM 683 N N . TRP A 1 91 ? -10.337 -4.372 36.139 1.00 97.69 91 TRP A N 1
ATOM 684 C CA . TRP A 1 91 ? -10.558 -3.536 34.962 1.00 97.69 91 TRP A CA 1
ATOM 685 C C . TRP A 1 91 ? -11.840 -2.717 35.111 1.00 97.69 91 TRP A C 1
ATOM 687 O O . TRP A 1 91 ? -12.855 -3.217 35.590 1.00 97.69 91 TRP A O 1
ATOM 697 N N . THR A 1 92 ? -11.830 -1.480 34.615 1.00 96.56 92 THR A N 1
ATOM 698 C CA . THR A 1 92 ? -13.077 -0.796 34.253 1.00 96.56 92 THR A CA 1
ATOM 699 C C . THR A 1 92 ? -13.464 -1.207 32.834 1.00 96.56 92 THR A C 1
ATOM 701 O O . THR A 1 92 ? -12.590 -1.419 31.986 1.00 96.56 92 THR A O 1
ATOM 704 N N . ALA A 1 93 ? -14.766 -1.301 32.546 1.00 93.44 93 ALA A N 1
ATOM 705 C CA . ALA A 1 93 ? -15.238 -1.646 31.203 1.00 93.44 93 ALA A CA 1
ATOM 706 C C . ALA A 1 93 ? -14.668 -0.683 30.148 1.00 93.44 93 ALA A C 1
ATOM 708 O O . ALA A 1 93 ? -14.141 -1.107 29.123 1.00 93.44 93 ALA A O 1
ATOM 709 N N . ASP A 1 94 ? -14.681 0.614 30.442 1.00 92.75 94 ASP A N 1
ATOM 710 C CA . ASP A 1 94 ? -14.172 1.654 29.550 1.00 92.75 94 ASP A CA 1
ATOM 711 C C . ASP A 1 94 ? -12.692 1.467 29.212 1.00 92.75 94 ASP A C 1
ATOM 713 O O . ASP A 1 94 ? -12.322 1.540 28.038 1.00 92.75 94 ASP A O 1
ATOM 717 N N . ARG A 1 95 ? -11.852 1.159 30.210 1.00 95.12 95 ARG A N 1
ATOM 718 C CA . ARG A 1 95 ? -10.416 0.954 29.993 1.00 95.12 95 ARG A CA 1
ATOM 719 C C . ARG A 1 95 ? -10.125 -0.339 29.235 1.00 95.12 95 ARG A C 1
ATOM 721 O O . ARG A 1 95 ? -9.290 -0.332 28.333 1.00 95.12 95 ARG A O 1
ATOM 728 N N . PHE A 1 96 ? -10.841 -1.419 29.551 1.00 95.62 96 PHE A N 1
ATOM 729 C CA . PHE A 1 96 ? -10.695 -2.702 28.862 1.00 95.62 96 PHE A CA 1
ATOM 730 C C . PHE A 1 96 ? -11.075 -2.598 27.380 1.00 95.62 96 PHE A C 1
ATOM 732 O O . PHE A 1 96 ? -10.306 -3.000 26.508 1.00 95.62 96 PHE A O 1
ATOM 739 N N . PHE A 1 97 ? -12.240 -2.014 27.076 1.00 92.75 97 PHE A N 1
ATOM 740 C CA . PHE A 1 97 ? -12.690 -1.844 25.692 1.00 92.75 97 PHE A CA 1
ATOM 741 C C . PHE A 1 97 ? -11.856 -0.816 24.923 1.00 92.75 97 PHE A C 1
ATOM 743 O O . PHE A 1 97 ? -11.695 -0.960 23.712 1.00 92.75 97 PHE A O 1
ATOM 750 N N . TYR A 1 98 ? -11.289 0.183 25.605 1.00 92.94 98 TYR A N 1
ATOM 751 C CA . TYR A 1 98 ? -10.294 1.071 25.011 1.00 92.94 98 TYR A CA 1
ATOM 752 C C . TYR A 1 98 ? -9.046 0.301 24.558 1.00 92.94 98 TYR A C 1
ATOM 754 O O . TYR A 1 98 ? -8.699 0.387 23.380 1.00 92.94 98 TYR A O 1
ATOM 762 N N . LEU A 1 99 ? -8.421 -0.500 25.436 1.00 95.06 99 LEU A N 1
ATOM 763 C CA . LEU A 1 99 ? -7.266 -1.326 25.057 1.00 95.06 99 LEU A CA 1
ATOM 764 C C . LEU A 1 99 ? -7.621 -2.289 23.926 1.00 95.06 99 LEU A C 1
ATOM 766 O O . LEU A 1 99 ? -6.904 -2.360 22.934 1.00 95.06 99 LEU A O 1
ATOM 770 N N . LEU A 1 100 ? -8.749 -2.994 24.046 1.00 94.00 100 LEU A N 1
ATOM 771 C CA . LEU A 1 100 ? -9.202 -3.941 23.031 1.00 94.00 100 LEU A CA 1
ATOM 772 C C . LEU A 1 100 ? -9.366 -3.264 21.661 1.00 94.00 100 LEU A C 1
ATOM 774 O O . LEU A 1 100 ? -8.943 -3.823 20.649 1.00 94.00 100 LEU A O 1
ATOM 778 N N . ASN A 1 101 ? -9.939 -2.055 21.616 1.00 90.94 101 ASN A N 1
ATOM 779 C CA . ASN A 1 101 ? -10.034 -1.273 20.383 1.00 90.94 101 ASN A CA 1
ATOM 780 C C . ASN A 1 101 ? -8.646 -0.958 19.820 1.00 90.94 101 ASN A C 1
ATOM 782 O O . ASN A 1 101 ? -8.364 -1.254 18.660 1.00 90.94 101 ASN A O 1
ATOM 786 N N . GLN A 1 102 ? -7.769 -0.381 20.646 1.00 93.38 102 GLN A N 1
ATOM 787 C CA . GLN A 1 102 ? -6.454 0.062 20.195 1.00 93.38 102 GLN A CA 1
ATOM 788 C C . GLN A 1 102 ? -5.581 -1.095 19.724 1.00 93.38 102 GLN A C 1
ATOM 790 O O . GLN A 1 102 ? -4.932 -0.994 18.687 1.00 93.38 102 GLN A O 1
ATOM 795 N N . VAL A 1 103 ? -5.610 -2.226 20.425 1.00 94.75 103 VAL A N 1
ATOM 796 C CA . VAL A 1 103 ? -4.892 -3.427 20.007 1.00 94.75 103 VAL A CA 1
ATOM 797 C C . VAL A 1 103 ? -5.384 -3.905 18.641 1.00 94.75 103 VAL A C 1
ATOM 799 O O . VAL A 1 103 ? -4.569 -4.162 17.755 1.00 94.75 103 VAL A O 1
ATOM 802 N N . ASN A 1 104 ? -6.701 -3.964 18.423 1.00 90.38 104 ASN A N 1
ATOM 803 C CA . ASN A 1 104 ? -7.265 -4.348 17.128 1.00 90.38 104 ASN A CA 1
ATOM 804 C C . ASN A 1 104 ? -6.860 -3.378 16.006 1.00 90.38 104 ASN A C 1
ATOM 806 O O . ASN A 1 104 ? -6.463 -3.814 14.922 1.00 90.38 104 ASN A O 1
ATOM 810 N N . VAL A 1 105 ? -6.927 -2.068 16.260 1.00 89.12 105 VAL A N 1
ATOM 811 C CA . VAL A 1 105 ? -6.477 -1.033 15.316 1.00 89.12 105 VAL A CA 1
ATOM 812 C C . VAL A 1 105 ? -4.988 -1.203 15.001 1.00 89.12 105 VAL A C 1
ATOM 814 O O . VAL A 1 105 ? -4.603 -1.196 13.829 1.00 89.12 105 VAL A O 1
ATOM 817 N N . GLY A 1 106 ? -4.158 -1.418 16.023 1.00 92.69 106 GLY A N 1
ATOM 818 C CA . GLY A 1 106 ? -2.717 -1.608 15.891 1.00 92.69 106 GLY A CA 1
ATOM 819 C C . GLY A 1 106 ? -2.347 -2.860 15.095 1.00 92.69 106 GLY A C 1
ATOM 820 O O . GLY A 1 106 ? -1.527 -2.773 14.182 1.00 92.69 106 GLY A O 1
ATOM 821 N N . LEU A 1 107 ? -2.999 -3.999 15.354 1.00 92.81 107 LEU A N 1
ATOM 822 C CA . LEU A 1 107 ? -2.777 -5.242 14.604 1.00 92.81 107 LEU A CA 1
ATOM 823 C C . LEU A 1 107 ? -3.171 -5.096 13.127 1.00 92.81 107 LEU A C 1
ATOM 825 O O . LEU A 1 107 ? -2.422 -5.507 12.242 1.00 92.81 107 LEU A O 1
ATOM 829 N N . ARG A 1 108 ? -4.301 -4.441 12.825 1.00 86.25 108 ARG A N 1
ATOM 830 C CA . ARG A 1 108 ? -4.698 -4.153 11.432 1.00 86.25 108 ARG A CA 1
ATOM 831 C C . ARG A 1 108 ? -3.746 -3.175 10.747 1.00 86.25 108 ARG A C 1
ATOM 833 O O . ARG A 1 108 ? -3.518 -3.275 9.542 1.00 86.25 108 ARG A O 1
ATOM 840 N N . ALA A 1 109 ? -3.222 -2.190 11.476 1.00 86.19 109 ALA A N 1
ATOM 841 C CA . ALA A 1 109 ? -2.220 -1.268 10.951 1.00 86.19 109 ALA A CA 1
ATOM 842 C C . ALA A 1 109 ? -0.904 -1.994 10.633 1.00 86.19 109 ALA A C 1
ATOM 844 O O . ALA A 1 109 ? -0.312 -1.747 9.583 1.00 86.19 109 ALA A O 1
ATOM 845 N N . GLU A 1 110 ? -0.475 -2.918 11.495 1.00 87.75 110 GLU A N 1
ATOM 846 C CA . GLU A 1 110 ? 0.689 -3.773 11.258 1.00 87.75 110 GLU A CA 1
ATOM 847 C C . GLU A 1 110 ? 0.494 -4.664 10.021 1.00 87.75 110 GLU A C 1
ATOM 849 O O . GLU A 1 110 ? 1.372 -4.723 9.161 1.00 87.75 110 GLU A O 1
ATOM 854 N N . GLU A 1 111 ? -0.668 -5.305 9.886 1.00 86.12 111 GLU A N 1
ATOM 855 C CA . GLU A 1 111 ? -0.966 -6.185 8.753 1.00 86.12 111 GLU A CA 1
ATOM 856 C C . GLU A 1 111 ? -1.002 -5.421 7.423 1.00 86.12 111 GLU A C 1
ATOM 858 O O . GLU A 1 111 ? -0.376 -5.836 6.448 1.00 86.12 111 GLU A O 1
ATOM 863 N N . ARG A 1 112 ? -1.633 -4.239 7.395 1.00 81.38 112 ARG A N 1
ATOM 864 C CA . ARG A 1 112 ? -1.581 -3.348 6.224 1.00 81.38 112 ARG A CA 1
ATOM 865 C C . ARG A 1 112 ? -0.150 -2.953 5.877 1.00 81.38 112 ARG A C 1
ATOM 867 O O . ARG A 1 112 ? 0.223 -3.001 4.709 1.00 81.38 112 ARG A O 1
ATOM 874 N N . ALA A 1 113 ? 0.672 -2.613 6.870 1.00 80.81 113 ALA A N 1
ATOM 875 C CA . ALA A 1 113 ? 2.070 -2.266 6.632 1.00 80.81 113 ALA A CA 1
ATOM 876 C C . ALA A 1 113 ? 2.867 -3.444 6.037 1.00 80.81 113 ALA A C 1
ATOM 878 O O . ALA A 1 113 ? 3.676 -3.237 5.127 1.00 80.81 113 ALA A O 1
ATOM 879 N N . LYS A 1 114 ? 2.611 -4.679 6.498 1.00 85.62 114 LYS A N 1
ATOM 880 C CA . LYS A 1 114 ? 3.201 -5.904 5.929 1.00 85.62 114 LYS A CA 1
ATOM 881 C C . LYS A 1 114 ? 2.762 -6.118 4.482 1.00 85.62 114 LYS A C 1
ATOM 883 O O . LYS A 1 114 ? 3.622 -6.279 3.616 1.00 85.62 114 LYS A O 1
ATOM 888 N N . GLN A 1 115 ? 1.462 -6.036 4.204 1.00 78.19 115 GLN A N 1
ATOM 889 C CA . GLN A 1 115 ? 0.914 -6.168 2.850 1.00 78.19 115 GLN A CA 1
ATOM 890 C C . GLN A 1 115 ? 1.477 -5.107 1.897 1.00 78.19 115 GLN A C 1
ATOM 892 O O . GLN A 1 115 ? 1.910 -5.430 0.793 1.00 78.19 115 GLN A O 1
ATOM 897 N N . GLU A 1 116 ? 1.555 -3.847 2.329 1.00 75.50 116 GLU A N 1
ATOM 898 C CA . GLU A 1 116 ? 2.170 -2.779 1.541 1.00 75.50 116 GLU A CA 1
ATOM 899 C C . GLU A 1 116 ? 3.658 -3.037 1.278 1.00 75.50 116 GLU A C 1
ATOM 901 O O . GLU A 1 116 ? 4.151 -2.753 0.187 1.00 75.50 116 GLU A O 1
ATOM 906 N N . SER A 1 117 ? 4.401 -3.564 2.258 1.00 81.25 117 SER A N 1
ATOM 907 C CA . SER A 1 117 ? 5.808 -3.931 2.062 1.00 81.25 117 SER A CA 1
ATOM 908 C C . SER A 1 117 ? 5.958 -5.026 1.008 1.00 81.25 117 SER A C 1
ATOM 910 O O . SER A 1 117 ? 6.738 -4.866 0.069 1.00 81.25 117 SER A O 1
ATOM 912 N N . GLN A 1 118 ? 5.161 -6.090 1.106 1.00 83.75 118 GLN A N 1
ATOM 913 C CA . GLN A 1 118 ? 5.162 -7.191 0.141 1.00 83.75 118 GLN A CA 1
ATOM 914 C C . GLN A 1 118 ? 4.762 -6.721 -1.263 1.00 83.75 118 GLN A C 1
ATOM 916 O O . GLN A 1 118 ? 5.430 -7.053 -2.242 1.00 83.75 118 GLN A O 1
ATOM 921 N N . ALA A 1 119 ? 3.726 -5.885 -1.372 1.00 74.38 119 ALA A N 1
ATOM 922 C CA . ALA A 1 119 ? 3.307 -5.293 -2.639 1.00 74.38 119 ALA A CA 1
ATOM 923 C C . ALA A 1 119 ? 4.419 -4.427 -3.255 1.00 74.38 119 ALA A C 1
ATOM 925 O O . ALA A 1 119 ? 4.694 -4.526 -4.453 1.00 74.38 119 ALA A O 1
ATOM 926 N N . ARG A 1 120 ? 5.112 -3.623 -2.435 1.00 77.06 120 ARG A N 1
ATOM 927 C CA . ARG A 1 120 ? 6.267 -2.820 -2.871 1.00 77.06 120 ARG A CA 1
ATOM 928 C C . ARG A 1 120 ? 7.419 -3.692 -3.364 1.00 77.06 120 ARG A C 1
ATOM 930 O O . ARG A 1 120 ? 8.050 -3.348 -4.360 1.00 77.06 120 ARG A O 1
ATOM 937 N N . GLU A 1 121 ? 7.716 -4.796 -2.690 1.00 81.44 121 GLU A N 1
ATOM 938 C CA . GLU A 1 121 ? 8.760 -5.729 -3.121 1.00 81.44 121 GLU A CA 1
ATOM 939 C C . GLU A 1 121 ? 8.406 -6.425 -4.433 1.00 81.44 121 GLU A C 1
ATOM 941 O O . GLU A 1 121 ? 9.238 -6.479 -5.340 1.00 81.44 121 GLU A O 1
ATOM 946 N N . HIS A 1 122 ? 7.171 -6.909 -4.562 1.00 79.62 122 HIS A N 1
ATOM 947 C CA . HIS A 1 122 ? 6.681 -7.525 -5.789 1.00 79.62 122 HIS A CA 1
ATOM 948 C C . HIS A 1 122 ? 6.752 -6.549 -6.971 1.00 79.62 122 HIS A C 1
ATOM 950 O O . HIS A 1 122 ? 7.281 -6.896 -8.026 1.00 79.62 122 HIS A O 1
ATOM 956 N N . TRP A 1 123 ? 6.318 -5.302 -6.768 1.00 71.88 123 TRP A N 1
ATOM 957 C CA . TRP A 1 123 ? 6.430 -4.247 -7.774 1.00 71.88 123 TRP A CA 1
ATOM 958 C C . TRP A 1 123 ? 7.883 -3.989 -8.194 1.00 71.88 123 TRP A C 1
ATOM 960 O O . TRP A 1 123 ? 8.184 -3.961 -9.385 1.00 71.88 123 TRP A O 1
ATOM 970 N N . ARG A 1 124 ? 8.817 -3.880 -7.235 1.00 80.19 124 ARG A N 1
ATOM 971 C CA . ARG A 1 124 ? 10.249 -3.707 -7.547 1.00 80.19 124 ARG A CA 1
ATOM 972 C C . ARG A 1 124 ? 10.813 -4.873 -8.355 1.00 80.19 124 ARG A C 1
ATOM 974 O O . ARG A 1 124 ? 11.624 -4.645 -9.249 1.00 80.19 124 ARG A O 1
ATOM 981 N N . ARG A 1 125 ? 10.415 -6.114 -8.053 1.00 86.56 125 ARG A N 1
ATOM 982 C CA . ARG A 1 125 ? 10.847 -7.291 -8.826 1.00 86.56 125 ARG A CA 1
ATOM 983 C C . ARG A 1 125 ? 10.331 -7.221 -10.259 1.00 86.56 125 ARG A C 1
ATOM 985 O O . ARG A 1 125 ? 11.126 -7.375 -11.181 1.00 86.56 125 ARG A O 1
ATOM 992 N N . GLN A 1 126 ? 9.050 -6.903 -10.445 1.00 79.62 126 GLN A N 1
ATOM 993 C CA . GLN A 1 126 ? 8.468 -6.731 -11.778 1.00 79.62 126 GLN A CA 1
ATOM 994 C C . GLN A 1 126 ? 9.166 -5.629 -12.580 1.00 79.62 126 GLN A C 1
ATOM 996 O O . GLN A 1 126 ? 9.479 -5.823 -13.752 1.00 79.62 126 GLN A O 1
ATOM 1001 N N . GLU A 1 127 ? 9.461 -4.489 -11.956 1.00 74.25 127 GLU A N 1
ATOM 1002 C CA . GLU A 1 127 ? 10.168 -3.385 -12.609 1.00 74.25 127 GLU A CA 1
ATOM 1003 C C . GLU A 1 127 ? 11.589 -3.789 -13.035 1.00 74.25 127 GLU A C 1
ATOM 1005 O O . GLU A 1 127 ? 12.009 -3.521 -14.163 1.00 74.25 127 GLU A O 1
ATOM 1010 N N . GLN A 1 128 ? 12.320 -4.499 -12.170 1.00 85.44 128 GLN A N 1
ATOM 1011 C CA . GLN A 1 128 ? 13.649 -5.022 -12.493 1.00 85.44 128 GLN A CA 1
ATOM 1012 C C . GLN A 1 128 ? 13.610 -6.061 -13.619 1.00 85.44 128 GLN A C 1
ATOM 1014 O O . GLN A 1 128 ? 14.477 -6.054 -14.495 1.00 85.44 128 GLN A O 1
ATOM 1019 N N . GLU A 1 129 ? 12.617 -6.949 -13.624 1.00 86.25 129 GLU A N 1
ATOM 1020 C CA . GLU A 1 129 ? 12.423 -7.931 -14.691 1.00 86.25 129 GLU A CA 1
ATOM 1021 C C . GLU A 1 129 ? 12.080 -7.258 -16.020 1.00 86.25 129 GLU A C 1
ATOM 1023 O O . GLU A 1 129 ? 12.697 -7.575 -17.039 1.00 86.25 129 GLU A O 1
ATOM 1028 N N . ALA A 1 130 ? 11.173 -6.279 -16.016 1.00 80.44 130 ALA A N 1
ATOM 1029 C CA . ALA A 1 130 ? 10.831 -5.499 -17.200 1.00 80.44 130 ALA A CA 1
ATOM 1030 C C . ALA A 1 130 ? 12.055 -4.750 -17.754 1.00 80.44 130 ALA A C 1
ATOM 1032 O O . ALA A 1 130 ? 12.307 -4.781 -18.961 1.00 80.44 130 ALA A O 1
ATOM 1033 N N . ALA A 1 131 ? 12.869 -4.146 -16.883 1.00 79.69 131 ALA A N 1
ATOM 1034 C CA . ALA A 1 131 ? 14.114 -3.491 -17.276 1.00 79.69 131 ALA A CA 1
ATOM 1035 C C . ALA A 1 131 ? 15.118 -4.479 -17.896 1.00 79.69 131 ALA A C 1
ATOM 1037 O O . ALA A 1 131 ? 15.699 -4.191 -18.945 1.00 79.69 131 ALA A O 1
ATOM 1038 N N . ARG A 1 132 ? 15.286 -5.672 -17.305 1.00 90.69 132 ARG A N 1
ATOM 1039 C CA . ARG A 1 132 ? 16.140 -6.738 -17.862 1.00 90.69 132 ARG A CA 1
ATOM 1040 C C . ARG A 1 132 ? 15.643 -7.215 -19.223 1.00 90.69 132 ARG A C 1
ATOM 1042 O O . ARG A 1 132 ? 16.445 -7.367 -20.141 1.00 90.69 132 ARG A O 1
ATOM 1049 N N . GLN A 1 133 ? 14.336 -7.420 -19.380 1.00 89.31 133 GLN A N 1
ATOM 1050 C CA . GLN A 1 133 ? 13.743 -7.815 -20.659 1.00 89.31 133 GLN A CA 1
ATOM 1051 C C . GLN A 1 133 ? 13.931 -6.733 -21.727 1.00 89.31 133 GLN A C 1
ATOM 1053 O O . GLN A 1 133 ? 14.290 -7.050 -22.860 1.00 89.31 133 GLN A O 1
ATOM 1058 N N . ALA A 1 134 ? 13.749 -5.457 -21.377 1.00 80.25 134 ALA A N 1
ATOM 1059 C CA . ALA A 1 134 ? 13.996 -4.344 -22.289 1.00 80.25 134 ALA A CA 1
ATOM 1060 C C . ALA A 1 134 ? 15.468 -4.289 -22.730 1.00 80.25 134 ALA A C 1
ATOM 1062 O O . ALA A 1 134 ? 15.750 -4.160 -23.922 1.00 80.25 134 ALA A O 1
ATOM 1063 N N . GLN A 1 135 ? 16.410 -4.464 -21.798 1.00 86.06 135 GLN A N 1
ATOM 1064 C CA . GLN A 1 135 ? 17.841 -4.551 -22.108 1.00 86.06 135 GLN A CA 1
ATOM 1065 C C . GLN A 1 135 ? 18.170 -5.742 -23.012 1.00 86.06 135 GLN A C 1
ATOM 1067 O O . GLN A 1 135 ? 18.907 -5.577 -23.985 1.00 86.06 135 GLN A O 1
ATOM 1072 N N . ALA A 1 136 ? 17.597 -6.917 -22.742 1.00 89.62 136 ALA A N 1
ATOM 1073 C CA . ALA A 1 136 ? 17.788 -8.103 -23.570 1.00 89.62 136 ALA A CA 1
ATOM 1074 C C . ALA A 1 136 ? 17.273 -7.887 -25.001 1.00 89.62 136 ALA A C 1
ATOM 1076 O O . ALA A 1 136 ? 18.001 -8.155 -25.955 1.00 89.62 136 ALA A O 1
ATOM 1077 N N . ARG A 1 137 ? 16.072 -7.314 -25.162 1.00 90.19 137 ARG A N 1
ATOM 1078 C CA . ARG A 1 137 ? 15.497 -6.982 -26.478 1.00 90.19 137 ARG A CA 1
ATOM 1079 C C . ARG A 1 137 ? 16.338 -5.959 -27.236 1.00 90.19 137 ARG A C 1
ATOM 1081 O O . ARG A 1 137 ? 16.561 -6.121 -28.432 1.00 90.19 137 ARG A O 1
ATOM 1088 N N . MET A 1 138 ? 16.839 -4.927 -26.554 1.00 85.06 138 MET A N 1
ATOM 1089 C CA . MET A 1 138 ? 17.743 -3.949 -27.169 1.00 85.06 138 MET A CA 1
ATOM 1090 C C . MET A 1 138 ? 19.060 -4.596 -27.613 1.00 85.06 138 MET A C 1
ATOM 1092 O O . MET A 1 138 ? 19.534 -4.338 -28.719 1.00 85.06 138 MET A O 1
ATOM 1096 N N . ALA A 1 139 ? 19.641 -5.468 -26.784 1.00 87.69 139 ALA A N 1
ATOM 1097 C CA . ALA A 1 139 ? 20.859 -6.195 -27.126 1.00 87.69 139 ALA A CA 1
ATOM 1098 C C . ALA A 1 139 ? 20.647 -7.147 -28.315 1.00 87.69 139 ALA A C 1
ATOM 1100 O O . ALA A 1 139 ? 21.503 -7.230 -29.197 1.00 87.69 139 ALA A O 1
ATOM 1101 N N . GLU A 1 140 ? 19.509 -7.837 -28.369 1.00 92.69 140 GLU A N 1
ATOM 1102 C CA . GLU A 1 140 ? 19.143 -8.715 -29.479 1.00 92.69 140 GLU A CA 1
ATOM 1103 C C . GLU A 1 140 ? 18.911 -7.933 -30.777 1.00 92.69 140 GLU A C 1
ATOM 1105 O O . GLU A 1 140 ? 19.518 -8.257 -31.796 1.00 92.69 140 GLU A O 1
ATOM 1110 N N . SER A 1 141 ? 18.126 -6.854 -30.730 1.00 90.06 141 SER A N 1
ATOM 1111 C CA . SER A 1 141 ? 17.911 -5.947 -31.866 1.00 90.06 141 SER A CA 1
ATOM 1112 C C . SER A 1 141 ? 19.241 -5.422 -32.420 1.00 90.06 141 SER A C 1
ATOM 1114 O O . SER A 1 141 ? 19.490 -5.462 -33.628 1.00 90.06 141 SER A O 1
ATOM 1116 N N . ARG A 1 142 ? 20.169 -5.037 -31.534 1.00 88.88 142 ARG A N 1
ATOM 1117 C CA . ARG A 1 142 ? 21.524 -4.626 -31.917 1.00 88.88 142 ARG A CA 1
ATOM 1118 C C . ARG A 1 142 ? 22.298 -5.741 -32.620 1.00 88.88 142 ARG A C 1
ATOM 1120 O O . ARG A 1 142 ? 22.937 -5.475 -33.637 1.00 88.88 142 ARG A O 1
ATOM 1127 N N . ARG A 1 143 ? 22.241 -6.977 -32.111 1.00 92.19 143 ARG A N 1
ATOM 1128 C CA . ARG A 1 143 ? 22.878 -8.139 -32.756 1.00 92.19 143 ARG A CA 1
ATOM 1129 C C . ARG A 1 143 ? 22.287 -8.406 -34.139 1.00 92.19 143 ARG A C 1
ATOM 1131 O O . ARG A 1 143 ? 23.047 -8.644 -35.072 1.00 92.19 143 ARG A O 1
ATOM 1138 N N . GLN A 1 144 ? 20.965 -8.321 -34.287 1.00 92.38 144 GLN A N 1
ATOM 1139 C CA . GLN A 1 144 ? 20.285 -8.511 -35.571 1.00 92.38 144 GLN A CA 1
ATOM 1140 C C . GLN A 1 144 ? 20.698 -7.444 -36.594 1.00 92.38 144 GLN A C 1
ATOM 1142 O O . GLN A 1 144 ? 21.075 -7.791 -37.712 1.00 92.38 144 GLN A O 1
ATOM 1147 N N . MET A 1 145 ? 20.727 -6.163 -36.208 1.00 90.00 145 MET A N 1
ATOM 1148 C CA . MET A 1 145 ? 21.193 -5.084 -37.092 1.00 90.00 145 MET A CA 1
ATOM 1149 C C . MET A 1 145 ? 22.658 -5.251 -37.499 1.00 90.00 145 MET A C 1
ATOM 1151 O O . MET A 1 145 ? 22.997 -5.075 -38.667 1.00 90.00 145 MET A O 1
ATOM 1155 N N . GLN A 1 146 ? 23.529 -5.638 -36.563 1.00 91.31 146 GLN A N 1
ATOM 1156 C CA . GLN A 1 146 ? 24.935 -5.914 -36.867 1.00 91.31 146 GLN A CA 1
ATOM 1157 C C . GLN A 1 146 ? 25.093 -7.101 -37.824 1.00 91.31 146 GLN A C 1
ATOM 1159 O O . GLN A 1 146 ? 25.890 -7.027 -38.758 1.00 91.31 146 GLN A O 1
ATOM 1164 N N . ALA A 1 147 ? 24.323 -8.174 -37.630 1.00 94.56 147 ALA A N 1
ATOM 1165 C CA . ALA A 1 147 ? 24.336 -9.335 -38.515 1.00 94.56 147 ALA A CA 1
ATOM 1166 C C . ALA A 1 147 ? 23.832 -8.987 -39.925 1.00 94.56 147 ALA A C 1
ATOM 1168 O O . ALA A 1 147 ? 24.459 -9.379 -40.910 1.00 94.56 147 ALA A O 1
ATOM 1169 N N . MET A 1 148 ? 22.750 -8.207 -40.027 1.00 93.50 148 MET A N 1
ATOM 1170 C CA . MET A 1 148 ? 22.209 -7.732 -41.303 1.00 93.50 148 MET A CA 1
ATOM 1171 C C . MET A 1 148 ? 23.222 -6.857 -42.044 1.00 93.50 148 MET A C 1
ATOM 1173 O O . MET A 1 148 ? 23.478 -7.074 -43.227 1.00 93.50 148 MET A O 1
ATOM 1177 N N . ALA A 1 149 ? 23.861 -5.920 -41.345 1.00 92.75 149 ALA A N 1
ATOM 1178 C CA . ALA A 1 149 ? 24.884 -5.083 -41.950 1.00 92.75 149 ALA A CA 1
ATOM 1179 C C . ALA A 1 149 ? 26.120 -5.894 -42.370 1.00 92.75 149 ALA A C 1
ATOM 1181 O O . ALA A 1 149 ? 26.656 -5.677 -43.452 1.00 92.75 149 ALA A O 1
ATOM 1182 N N . ALA A 1 150 ? 26.548 -6.884 -41.578 1.00 95.44 150 ALA A N 1
ATOM 1183 C CA . ALA A 1 150 ? 27.638 -7.783 -41.958 1.00 95.44 150 ALA A CA 1
ATOM 1184 C C . ALA A 1 150 ? 27.299 -8.636 -43.196 1.00 95.44 150 ALA A C 1
ATOM 1186 O O . ALA A 1 150 ? 28.183 -8.917 -44.009 1.00 95.44 150 ALA A O 1
ATOM 1187 N N . ALA A 1 151 ? 26.036 -9.045 -43.362 1.00 95.88 151 ALA A N 1
ATOM 1188 C CA . ALA A 1 151 ? 25.561 -9.710 -44.575 1.00 95.88 151 ALA A CA 1
ATOM 1189 C C . ALA A 1 151 ? 25.625 -8.768 -45.790 1.00 95.88 151 ALA A C 1
ATOM 1191 O O . ALA A 1 151 ? 26.319 -9.086 -46.751 1.00 95.88 151 ALA A O 1
ATOM 1192 N N . GLN A 1 152 ? 25.051 -7.562 -45.694 1.00 94.12 152 GLN A N 1
ATOM 1193 C CA . GLN A 1 152 ? 25.113 -6.554 -46.764 1.00 94.12 152 GLN A CA 1
ATOM 1194 C C . GLN A 1 152 ? 26.553 -6.200 -47.155 1.00 94.12 152 GLN A C 1
ATOM 1196 O O . GLN A 1 152 ? 26.869 -6.046 -48.335 1.00 94.12 152 GLN A O 1
ATOM 1201 N N . ARG A 1 153 ? 27.458 -6.117 -46.173 1.00 96.88 153 ARG A N 1
ATOM 1202 C CA . ARG A 1 153 ? 28.884 -5.870 -46.414 1.00 96.88 153 ARG A CA 1
ATOM 1203 C C . ARG A 1 153 ? 29.500 -6.953 -47.299 1.00 96.88 153 ARG A C 1
ATOM 1205 O O . ARG A 1 153 ? 30.232 -6.627 -48.233 1.00 96.88 153 ARG A O 1
ATOM 1212 N N . ARG A 1 154 ? 29.194 -8.226 -47.019 1.00 97.56 154 ARG A N 1
ATOM 1213 C CA . ARG A 1 154 ? 29.656 -9.372 -47.818 1.00 97.56 154 ARG A CA 1
ATOM 1214 C C . ARG A 1 154 ? 29.071 -9.346 -49.228 1.00 97.56 154 ARG A C 1
ATOM 1216 O O . ARG A 1 154 ? 29.810 -9.599 -50.178 1.00 97.56 154 ARG A O 1
ATOM 1223 N N . ASP A 1 155 ? 27.804 -8.977 -49.379 1.00 96.38 155 ASP A N 1
ATOM 1224 C CA . ASP A 1 155 ? 27.151 -8.880 -50.691 1.00 96.38 155 ASP A CA 1
ATOM 1225 C C . ASP A 1 155 ? 27.791 -7.782 -51.558 1.00 96.38 155 ASP A C 1
ATOM 1227 O O . ASP A 1 155 ? 28.153 -8.027 -52.709 1.00 96.38 155 ASP A O 1
ATOM 1231 N N . ILE A 1 156 ? 28.041 -6.592 -50.994 1.00 94.56 156 ILE A N 1
ATOM 1232 C CA . ILE A 1 156 ? 28.731 -5.490 -51.696 1.00 94.56 156 ILE A CA 1
ATOM 1233 C C . ILE A 1 156 ? 30.151 -5.905 -52.103 1.00 94.56 156 ILE A C 1
ATOM 1235 O O . ILE A 1 156 ? 30.595 -5.630 -53.221 1.00 94.56 156 ILE A O 1
ATOM 1239 N N . GLN A 1 157 ? 30.882 -6.566 -51.201 1.00 95.06 157 GLN A N 1
ATOM 1240 C CA . GLN A 1 157 ? 32.260 -6.987 -51.455 1.00 95.06 157 GLN A CA 1
ATOM 1241 C C . GLN A 1 157 ? 32.346 -8.064 -52.540 1.00 95.06 157 GLN A C 1
ATOM 1243 O O . GLN A 1 157 ? 33.198 -7.959 -53.427 1.00 95.06 157 GLN A O 1
ATOM 1248 N N . SER A 1 158 ? 31.461 -9.060 -52.493 1.00 96.69 158 SER A N 1
ATOM 1249 C CA . SER A 1 158 ? 31.468 -10.208 -53.406 1.00 96.69 158 SER A CA 1
ATOM 1250 C C . SER A 1 158 ? 30.884 -9.912 -54.790 1.00 96.69 158 SER A C 1
ATOM 1252 O O . SER A 1 158 ? 31.214 -10.624 -55.734 1.00 96.69 158 SER A O 1
ATOM 1254 N N . ASN A 1 159 ? 30.085 -8.852 -54.957 1.00 96.25 159 ASN A N 1
ATOM 1255 C CA . ASN A 1 159 ? 29.458 -8.535 -56.240 1.00 96.25 159 ASN A CA 1
ATOM 1256 C C . ASN A 1 159 ? 30.499 -8.098 -57.303 1.00 96.25 159 ASN A C 1
ATOM 1258 O O . ASN A 1 159 ? 31.136 -7.050 -57.135 1.00 96.25 159 ASN A O 1
ATOM 1262 N N . PRO A 1 160 ? 30.692 -8.850 -58.404 1.00 96.62 160 PRO A N 1
ATOM 1263 C CA . PRO A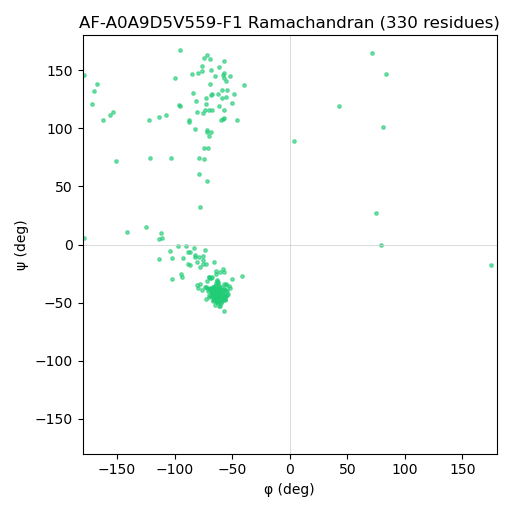 1 160 ? 31.690 -8.522 -59.425 1.00 96.62 160 PRO A CA 1
ATOM 1264 C C . PRO A 1 160 ? 31.279 -7.349 -60.328 1.00 96.62 160 PRO A C 1
ATOM 1266 O O . PRO A 1 160 ? 32.134 -6.758 -60.979 1.00 96.62 160 PRO A O 1
ATOM 1269 N N . TYR A 1 161 ? 29.995 -6.985 -60.356 1.00 97.00 161 TYR A N 1
ATOM 1270 C CA . TYR A 1 161 ? 29.454 -5.946 -61.238 1.00 97.00 161 TYR A CA 1
ATOM 1271 C C . TYR A 1 161 ? 29.557 -4.529 -60.661 1.00 97.00 161 TYR A C 1
ATOM 1273 O O . TYR A 1 161 ? 29.250 -3.565 -61.356 1.00 97.00 161 TYR A O 1
ATOM 1281 N N . ILE A 1 162 ? 29.986 -4.381 -59.403 1.00 92.25 162 ILE A N 1
ATOM 1282 C CA . ILE A 1 162 ? 30.172 -3.073 -58.764 1.00 92.25 162 ILE A CA 1
ATOM 1283 C C . ILE A 1 162 ? 31.647 -2.654 -58.905 1.00 92.25 162 ILE A C 1
ATOM 1285 O O . ILE A 1 162 ? 32.523 -3.344 -58.373 1.00 92.25 162 ILE A O 1
ATOM 1289 N N . PRO A 1 163 ? 31.959 -1.522 -59.563 1.00 95.56 163 PRO A N 1
ATOM 1290 C CA . PRO A 1 163 ? 33.318 -0.987 -59.622 1.00 95.56 163 PRO A CA 1
ATOM 1291 C C . PRO A 1 163 ? 33.906 -0.722 -58.228 1.00 95.56 163 PRO A C 1
ATOM 1293 O O . PRO A 1 163 ? 33.198 -0.324 -57.302 1.00 95.56 163 PRO A O 1
ATOM 1296 N N . GLY A 1 164 ? 35.224 -0.888 -58.070 1.00 93.25 164 GLY A N 1
ATOM 1297 C CA . GLY A 1 164 ? 35.890 -0.807 -56.760 1.00 93.25 164 GLY A CA 1
ATOM 1298 C C . GLY A 1 164 ? 35.660 0.506 -55.997 1.00 93.25 164 GLY A C 1
ATOM 1299 O O . GLY A 1 164 ? 35.421 0.478 -54.790 1.00 93.25 164 GLY A O 1
ATOM 1300 N N . TRP A 1 165 ? 35.655 1.647 -56.692 1.00 92.94 165 TRP A N 1
ATOM 1301 C CA . TRP A 1 165 ? 35.380 2.956 -56.081 1.00 92.94 165 TRP A CA 1
ATOM 1302 C C . TRP A 1 165 ? 33.938 3.056 -55.554 1.00 92.94 165 TRP A C 1
ATOM 1304 O O . TRP A 1 165 ? 33.699 3.595 -54.473 1.00 92.94 165 TRP A O 1
ATOM 1314 N N . GLN A 1 166 ? 32.976 2.473 -56.275 1.00 93.88 166 GLN A N 1
ATOM 1315 C CA . GLN A 1 166 ? 31.572 2.466 -55.879 1.00 93.88 166 GLN A CA 1
ATOM 1316 C C . GLN A 1 166 ? 31.351 1.533 -54.682 1.00 93.88 166 GLN A C 1
ATOM 1318 O O . GLN A 1 166 ? 30.626 1.901 -53.758 1.00 93.88 166 GLN A O 1
ATOM 1323 N N . LYS A 1 167 ? 32.052 0.386 -54.621 1.00 96.00 167 LYS A N 1
ATOM 1324 C CA . LYS A 1 167 ? 32.057 -0.487 -53.430 1.00 96.00 167 LYS A CA 1
ATOM 1325 C C . LYS A 1 167 ? 32.497 0.272 -52.181 1.00 96.00 167 LYS A C 1
ATOM 1327 O O . LYS A 1 167 ? 31.832 0.181 -51.155 1.00 96.00 167 LYS A O 1
ATOM 1332 N N . GLN A 1 168 ? 33.592 1.030 -52.261 1.00 92.19 168 GLN A N 1
ATOM 1333 C CA . GLN A 1 168 ? 34.091 1.806 -51.120 1.00 92.19 168 GLN A CA 1
ATOM 1334 C C . GLN A 1 168 ? 33.074 2.850 -50.642 1.00 92.19 168 GLN A C 1
ATOM 1336 O O . GLN A 1 168 ? 32.849 2.962 -49.439 1.00 92.19 168 GLN A O 1
ATOM 1341 N N . SER A 1 169 ? 32.416 3.558 -51.566 1.00 92.69 169 SER A N 1
ATOM 1342 C CA . SER A 1 169 ? 31.370 4.528 -51.220 1.00 92.69 169 SER A CA 1
ATOM 1343 C C . SER A 1 169 ? 30.169 3.870 -50.526 1.00 92.69 169 SER A C 1
ATOM 1345 O O . SER A 1 169 ? 29.747 4.336 -49.468 1.00 92.69 169 SER A O 1
ATOM 1347 N N . MET A 1 170 ? 29.671 2.745 -51.051 1.00 91.69 170 MET A N 1
ATOM 1348 C CA . MET A 1 170 ? 28.552 2.007 -50.446 1.00 91.69 170 MET A CA 1
ATOM 1349 C C . MET A 1 170 ? 28.901 1.452 -49.057 1.00 91.69 170 MET A C 1
ATOM 1351 O O . MET A 1 170 ? 28.080 1.508 -48.144 1.00 91.69 170 MET A O 1
ATOM 1355 N N . LEU A 1 171 ? 30.125 0.946 -48.871 1.00 94.19 171 LEU A N 1
ATOM 1356 C CA . LEU A 1 171 ? 30.603 0.469 -47.570 1.00 94.19 171 LEU A CA 1
ATOM 1357 C C . LEU A 1 171 ? 30.704 1.607 -46.546 1.00 94.19 171 LEU A C 1
ATOM 1359 O O . LEU A 1 171 ? 30.296 1.426 -45.402 1.00 94.19 171 LEU A O 1
ATOM 1363 N N . ALA A 1 172 ? 31.194 2.780 -46.956 1.00 91.81 172 ALA A N 1
ATOM 1364 C CA . ALA A 1 172 ? 31.262 3.952 -46.087 1.00 91.81 172 ALA A CA 1
ATOM 1365 C C . ALA A 1 172 ? 29.865 4.438 -45.665 1.00 91.81 172 ALA A C 1
ATOM 1367 O O . ALA A 1 172 ? 29.660 4.748 -44.493 1.00 91.81 172 ALA A O 1
ATOM 1368 N N . GLN A 1 173 ? 28.893 4.441 -46.586 1.00 90.56 173 GLN A N 1
ATOM 1369 C CA . GLN A 1 173 ? 27.496 4.773 -46.277 1.00 90.56 173 GLN A CA 1
ATOM 1370 C C . GLN A 1 173 ? 26.863 3.767 -45.309 1.00 90.56 173 GLN A C 1
ATOM 1372 O O . GLN A 1 173 ? 26.175 4.170 -44.375 1.00 90.56 173 GLN A O 1
ATOM 1377 N N . LEU A 1 174 ? 27.122 2.468 -45.488 1.00 91.00 174 LEU A N 1
ATOM 1378 C CA . LEU A 1 174 ? 26.644 1.426 -44.577 1.00 91.00 174 LEU A CA 1
ATOM 1379 C C . LEU A 1 174 ? 27.242 1.582 -43.169 1.00 91.00 174 LEU A C 1
ATOM 1381 O O . LEU A 1 174 ? 26.518 1.503 -42.176 1.00 91.00 174 LEU A O 1
ATOM 1385 N N . ASP A 1 175 ? 28.549 1.840 -43.080 1.00 90.56 175 ASP A N 1
ATOM 1386 C CA . ASP A 1 175 ? 29.250 2.044 -41.808 1.00 90.56 175 ASP A CA 1
ATOM 1387 C C . ASP A 1 175 ? 28.774 3.332 -41.102 1.00 90.56 175 ASP A C 1
ATOM 1389 O O . ASP A 1 175 ? 28.623 3.348 -39.875 1.00 90.56 175 ASP A O 1
ATOM 1393 N N . GLN A 1 176 ? 28.484 4.397 -41.860 1.00 89.69 176 GLN A N 1
ATOM 1394 C CA . GLN A 1 176 ? 27.887 5.629 -41.338 1.00 89.69 176 GLN A CA 1
ATOM 1395 C C . GLN A 1 176 ? 26.453 5.391 -40.841 1.00 89.69 176 GLN A C 1
ATOM 1397 O O . GLN A 1 176 ? 26.139 5.730 -39.701 1.00 89.69 176 GLN A O 1
ATOM 1402 N N . GLY A 1 177 ? 25.613 4.725 -41.638 1.00 86.62 177 GLY A N 1
ATOM 1403 C CA . GLY A 1 177 ? 24.235 4.404 -41.268 1.00 86.62 177 GLY A CA 1
ATOM 1404 C C . GLY A 1 177 ? 24.143 3.503 -40.035 1.00 86.62 177 GLY A C 1
ATOM 1405 O O . GLY A 1 177 ? 23.264 3.700 -39.201 1.00 86.62 177 GLY A O 1
ATOM 1406 N N . LEU A 1 178 ? 25.074 2.560 -39.861 1.00 86.50 178 LEU A N 1
ATOM 1407 C CA . LEU A 1 178 ? 25.199 1.774 -38.631 1.00 86.50 178 LEU A CA 1
ATOM 1408 C C . LEU A 1 178 ? 25.529 2.656 -37.426 1.00 86.50 178 LEU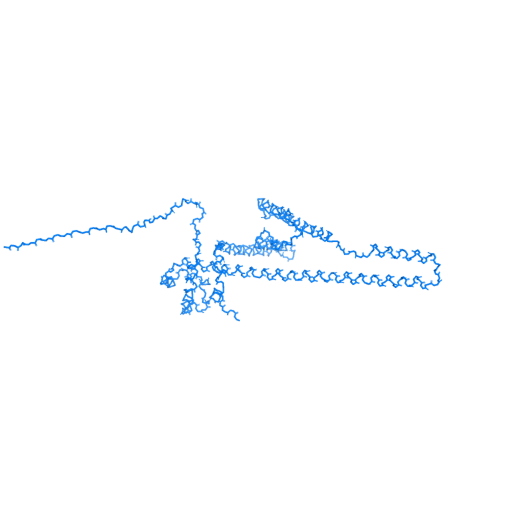 A C 1
ATOM 1410 O O . LEU A 1 178 ? 24.904 2.502 -36.383 1.00 86.50 178 LEU A O 1
ATOM 1414 N N . ARG A 1 179 ? 26.507 3.563 -37.545 1.00 85.44 179 ARG A N 1
ATOM 1415 C CA . ARG A 1 179 ? 26.887 4.466 -36.445 1.00 85.44 179 ARG A CA 1
ATOM 1416 C C . ARG A 1 179 ? 25.743 5.382 -36.022 1.00 85.44 179 ARG A C 1
ATOM 1418 O O . ARG A 1 179 ? 25.602 5.630 -34.830 1.00 85.44 179 ARG A O 1
ATOM 1425 N N . GLU A 1 180 ? 24.955 5.859 -36.978 1.00 82.62 180 GLU A N 1
ATOM 1426 C CA . GLU A 1 180 ? 23.847 6.785 -36.732 1.00 82.62 180 GLU A CA 1
ATOM 1427 C C . GLU A 1 180 ? 22.579 6.078 -36.224 1.00 82.62 180 GLU A C 1
ATOM 1429 O O . GLU A 1 180 ? 21.879 6.627 -35.379 1.00 82.62 180 GLU A O 1
ATOM 1434 N N . ASN A 1 181 ? 22.299 4.852 -36.687 1.00 77.38 181 ASN A N 1
ATOM 1435 C CA . ASN A 1 181 ? 21.049 4.141 -36.381 1.00 77.38 181 ASN A CA 1
ATOM 1436 C C . ASN A 1 181 ? 21.184 3.017 -35.346 1.00 77.38 181 ASN A C 1
ATOM 1438 O O . ASN A 1 181 ? 20.178 2.420 -34.960 1.00 77.38 181 ASN A O 1
ATOM 1442 N N . LEU A 1 182 ? 22.397 2.694 -34.885 1.00 74.00 182 LEU A N 1
ATOM 1443 C CA . LEU A 1 182 ? 22.570 1.775 -33.763 1.00 74.00 182 LEU A CA 1
ATOM 1444 C C . LEU A 1 182 ? 21.891 2.390 -32.532 1.00 74.00 182 LEU A C 1
ATOM 1446 O O . LEU A 1 182 ? 22.327 3.459 -32.103 1.00 74.00 182 LEU A O 1
ATOM 1450 N N . PRO A 1 183 ? 20.872 1.737 -31.937 1.00 64.75 183 PRO A N 1
ATOM 1451 C CA . PRO A 1 183 ? 20.235 2.230 -30.730 1.00 64.75 183 PRO A CA 1
ATOM 1452 C C . PRO A 1 183 ? 21.318 2.357 -29.666 1.00 64.75 183 PRO A C 1
ATOM 1454 O O . PRO A 1 183 ? 21.879 1.366 -29.182 1.00 64.75 183 PRO A O 1
ATOM 1457 N N . THR A 1 184 ? 21.675 3.599 -29.363 1.00 64.25 184 THR A N 1
ATOM 1458 C CA . THR A 1 184 ? 22.581 3.905 -28.275 1.00 64.25 184 THR A CA 1
ATOM 1459 C C . THR A 1 184 ? 21.833 3.572 -26.999 1.00 64.25 184 THR A C 1
ATOM 1461 O O . THR A 1 184 ? 20.682 3.966 -26.807 1.00 64.25 184 THR A O 1
ATOM 1464 N N . LEU A 1 185 ? 22.465 2.781 -26.129 1.00 60.97 185 LEU A N 1
ATOM 1465 C CA . LEU A 1 185 ? 21.958 2.658 -24.771 1.00 60.97 185 LEU A CA 1
ATOM 1466 C C . LEU A 1 185 ? 21.892 4.085 -24.218 1.00 60.97 185 LEU A C 1
ATOM 1468 O O . LEU A 1 185 ? 22.896 4.799 -24.329 1.00 60.97 185 LEU A O 1
ATOM 1472 N N . PRO A 1 186 ? 20.736 4.526 -23.696 1.00 66.75 186 PRO A N 1
ATOM 1473 C CA . PRO A 1 186 ? 20.635 5.863 -23.145 1.00 66.75 186 PRO A CA 1
ATOM 1474 C C . PRO A 1 186 ? 21.733 6.017 -22.091 1.00 66.75 186 PRO A C 1
ATOM 1476 O O . PRO A 1 186 ? 21.963 5.110 -21.284 1.00 66.75 186 PRO A O 1
ATOM 1479 N N . SER A 1 187 ? 22.461 7.134 -22.143 1.00 75.69 187 SER A N 1
ATOM 1480 C CA . SER A 1 187 ? 23.478 7.424 -21.136 1.00 75.69 187 SER A CA 1
ATOM 1481 C C . SER A 1 187 ? 22.835 7.430 -19.746 1.00 75.69 187 SER A C 1
ATOM 1483 O O . SER A 1 187 ? 21.627 7.638 -19.607 1.00 75.69 187 SER A O 1
ATOM 1485 N N . ALA A 1 188 ? 23.631 7.223 -18.694 1.00 68.19 188 ALA A N 1
ATOM 1486 C CA . ALA A 1 188 ? 23.128 7.339 -17.324 1.00 68.19 188 ALA A CA 1
ATOM 1487 C C . ALA A 1 188 ? 22.426 8.695 -17.094 1.00 68.19 188 ALA A C 1
ATOM 1489 O O . ALA A 1 188 ? 21.384 8.752 -16.446 1.00 68.19 188 ALA A O 1
ATOM 1490 N N . GLU A 1 189 ? 22.941 9.761 -17.714 1.00 72.75 189 GLU A N 1
ATOM 1491 C CA . GLU A 1 189 ? 22.321 11.089 -17.733 1.00 72.75 189 GLU A CA 1
ATOM 1492 C C . GLU A 1 189 ? 20.975 11.103 -18.468 1.00 72.75 189 GLU A C 1
ATOM 1494 O O . GLU A 1 189 ? 20.007 11.646 -17.942 1.00 72.75 189 GLU A O 1
ATOM 1499 N N . ALA A 1 190 ? 20.870 10.470 -19.641 1.00 71.69 190 ALA A N 1
ATOM 1500 C CA . ALA A 1 190 ? 19.613 10.385 -20.383 1.00 71.69 190 ALA A CA 1
ATOM 1501 C C . ALA A 1 190 ? 18.545 9.601 -19.605 1.00 71.69 190 ALA A C 1
ATOM 1503 O O . ALA A 1 190 ? 17.385 10.010 -19.570 1.00 71.69 190 ALA A O 1
ATOM 1504 N N . ILE A 1 191 ? 18.935 8.523 -18.916 1.00 72.00 191 ILE A N 1
ATOM 1505 C CA . ILE A 1 191 ? 18.045 7.763 -18.026 1.00 72.00 191 ILE A CA 1
ATOM 1506 C C . ILE A 1 191 ? 17.579 8.646 -16.862 1.00 72.00 191 ILE A C 1
ATOM 1508 O O . ILE A 1 191 ? 16.381 8.716 -16.589 1.00 72.00 191 ILE A O 1
ATOM 1512 N N . GLN A 1 192 ? 18.489 9.365 -16.199 1.00 73.88 192 GLN A N 1
ATOM 1513 C CA . GLN A 1 192 ? 18.126 10.284 -15.115 1.00 73.88 192 GLN A CA 1
ATOM 1514 C C . GLN A 1 192 ? 17.206 11.411 -15.597 1.00 73.88 192 GLN A C 1
ATOM 1516 O O . GLN A 1 192 ? 16.232 11.754 -14.924 1.00 73.88 192 GLN A O 1
ATOM 1521 N N . GLN A 1 193 ? 17.476 11.975 -16.773 1.00 78.38 193 GLN A N 1
ATOM 1522 C CA . GLN A 1 193 ? 16.655 13.022 -17.367 1.00 78.38 193 GLN A CA 1
ATOM 1523 C C . GLN A 1 193 ? 15.266 12.498 -17.744 1.00 78.38 193 GLN A C 1
ATOM 1525 O O . GLN A 1 193 ? 14.265 13.177 -17.497 1.00 78.38 193 GLN A O 1
ATOM 1530 N N . GLN A 1 194 ? 15.180 11.275 -18.271 1.00 77.88 194 GLN A N 1
ATOM 1531 C CA . GLN A 1 194 ? 13.913 10.613 -18.559 1.00 77.88 194 GLN A CA 1
ATOM 1532 C C . GLN A 1 194 ? 13.115 10.363 -17.274 1.00 77.88 194 GLN A C 1
ATOM 1534 O O . GLN A 1 194 ? 11.935 10.706 -17.224 1.00 77.88 194 GLN A O 1
ATOM 1539 N N . GLN A 1 195 ? 13.752 9.858 -16.213 1.00 76.12 195 GLN A N 1
ATOM 1540 C CA . GLN A 1 195 ? 13.112 9.667 -14.907 1.00 76.12 195 GLN A CA 1
ATOM 1541 C C . GLN A 1 195 ? 12.611 10.989 -14.319 1.00 76.12 195 GLN A C 1
ATOM 1543 O O . GLN A 1 195 ? 11.471 11.078 -13.870 1.00 76.12 195 GLN A O 1
ATOM 1548 N N . ARG A 1 196 ? 13.423 12.051 -14.380 1.00 82.56 196 ARG A N 1
ATOM 1549 C CA . ARG A 1 196 ? 13.026 13.387 -13.918 1.00 82.56 196 ARG A CA 1
ATOM 1550 C C . ARG A 1 196 ? 11.838 13.932 -14.707 1.00 82.56 196 ARG A C 1
ATOM 1552 O O . ARG A 1 196 ? 10.943 14.546 -14.133 1.00 82.56 196 ARG A O 1
ATOM 1559 N N . THR A 1 197 ? 11.818 13.697 -16.015 1.00 80.12 197 THR A N 1
ATOM 1560 C CA . THR A 1 197 ? 10.713 14.110 -16.887 1.00 80.12 197 THR A CA 1
ATOM 1561 C C . THR A 1 197 ? 9.443 13.327 -16.565 1.00 80.12 197 THR A C 1
ATOM 1563 O O . THR A 1 197 ? 8.383 13.929 -16.417 1.00 80.12 197 THR A O 1
ATOM 1566 N N . ALA A 1 198 ? 9.546 12.010 -16.375 1.00 76.38 198 ALA A N 1
ATOM 1567 C CA . ALA A 1 198 ? 8.429 11.168 -15.958 1.00 76.38 198 ALA A CA 1
ATOM 1568 C C . ALA A 1 198 ? 7.859 11.607 -14.598 1.00 76.38 198 ALA A C 1
ATOM 1570 O O . ALA A 1 198 ? 6.650 11.805 -14.483 1.00 76.38 198 ALA A O 1
ATOM 1571 N N . TRP A 1 199 ? 8.723 11.862 -13.610 1.00 79.31 199 TRP A N 1
ATOM 1572 C CA . TRP A 1 199 ? 8.331 12.389 -12.300 1.00 79.31 199 TRP A CA 1
ATOM 1573 C C . TRP A 1 199 ? 7.621 13.743 -12.406 1.00 79.31 199 TRP A C 1
ATOM 1575 O O . TRP A 1 199 ? 6.531 13.929 -11.866 1.00 79.31 199 TRP A O 1
ATOM 1585 N N . ASN A 1 200 ? 8.195 14.686 -13.158 1.00 86.25 200 ASN A N 1
ATOM 1586 C CA . ASN A 1 200 ? 7.587 15.999 -13.370 1.00 86.25 200 ASN A CA 1
ATOM 1587 C C . ASN A 1 200 ? 6.215 15.891 -14.047 1.00 86.25 200 ASN A C 1
ATOM 1589 O O . ASN A 1 200 ? 5.285 16.595 -13.655 1.00 86.25 200 ASN A O 1
ATOM 1593 N N . ASN A 1 201 ? 6.068 14.993 -15.024 1.00 80.38 201 ASN A N 1
ATOM 1594 C CA . ASN A 1 201 ? 4.793 14.739 -15.689 1.00 80.38 201 ASN A CA 1
ATOM 15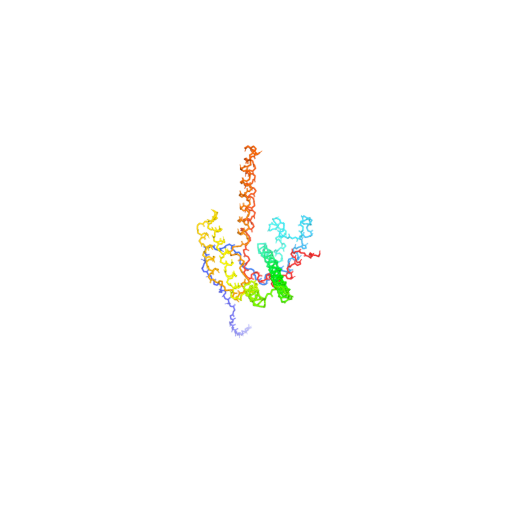95 C C . ASN A 1 201 ? 3.761 14.140 -14.724 1.00 80.38 201 ASN A C 1
ATOM 1597 O O . ASN A 1 201 ? 2.599 14.546 -14.749 1.00 80.38 201 ASN A O 1
ATOM 1601 N N . GLN A 1 202 ? 4.178 13.227 -13.843 1.00 78.44 202 GLN A N 1
ATOM 1602 C CA . GLN A 1 202 ? 3.317 12.638 -12.818 1.00 78.44 202 GLN A CA 1
ATOM 1603 C C . GLN A 1 202 ? 2.837 13.690 -11.811 1.00 78.44 202 GLN A C 1
ATOM 1605 O O . GLN A 1 202 ? 1.634 13.797 -11.566 1.00 78.44 202 GLN A O 1
ATOM 1610 N N . ILE A 1 203 ? 3.744 14.513 -11.275 1.00 82.94 203 ILE A N 1
ATOM 1611 C CA . ILE A 1 203 ? 3.386 15.611 -10.367 1.00 82.94 203 ILE A CA 1
ATOM 1612 C C . ILE A 1 203 ? 2.471 16.618 -11.069 1.00 82.94 203 ILE A C 1
ATOM 1614 O O . ILE A 1 203 ? 1.468 17.042 -10.497 1.00 82.94 203 ILE A O 1
ATOM 1618 N N . ALA A 1 204 ? 2.758 16.978 -12.323 1.00 85.00 204 ALA A N 1
ATOM 1619 C CA . ALA A 1 204 ? 1.903 17.875 -13.095 1.00 85.00 204 ALA A CA 1
ATOM 1620 C C . ALA A 1 204 ? 0.494 17.293 -13.304 1.00 85.00 204 ALA A C 1
ATOM 1622 O O . ALA A 1 204 ? -0.491 18.023 -13.188 1.00 85.00 204 ALA A O 1
ATOM 1623 N N . ALA A 1 205 ? 0.376 15.988 -13.565 1.00 75.62 205 ALA A N 1
ATOM 1624 C CA . ALA A 1 205 ? -0.914 15.313 -13.662 1.00 75.62 205 ALA A CA 1
ATOM 1625 C C . ALA A 1 205 ? -1.679 15.352 -12.328 1.00 75.62 205 ALA A C 1
ATOM 1627 O O . ALA A 1 205 ? -2.860 15.696 -12.321 1.00 75.62 205 ALA A O 1
ATOM 1628 N N . GLN A 1 206 ? -1.010 15.093 -11.198 1.00 79.31 206 GLN A N 1
ATOM 1629 C CA . GLN A 1 206 ? -1.622 15.203 -9.867 1.00 79.31 206 GLN A CA 1
ATOM 1630 C C . GLN A 1 206 ? -2.090 16.628 -9.563 1.00 79.31 206 GLN A C 1
ATOM 1632 O O . GLN A 1 206 ? -3.226 16.819 -9.134 1.00 79.31 206 GLN A O 1
ATOM 1637 N N . LYS A 1 207 ? -1.276 17.642 -9.878 1.00 89.31 207 LYS A N 1
ATOM 1638 C CA . LYS A 1 207 ? -1.666 19.053 -9.737 1.00 89.31 207 LYS A CA 1
ATOM 1639 C C . LYS A 1 207 ? -2.916 19.382 -10.552 1.00 89.31 207 LYS A C 1
ATOM 1641 O O . LYS A 1 207 ? -3.817 20.030 -10.027 1.00 89.31 207 LYS A O 1
ATOM 1646 N N . ARG A 1 208 ? -3.012 18.904 -11.801 1.00 89.44 208 ARG A N 1
ATOM 1647 C CA . ARG A 1 208 ? -4.214 19.087 -12.638 1.00 89.44 208 ARG A CA 1
ATOM 1648 C C . ARG A 1 208 ? -5.441 18.413 -12.030 1.00 89.44 208 ARG A C 1
ATOM 1650 O O . ARG A 1 208 ? -6.508 19.016 -12.041 1.00 89.44 208 ARG A O 1
ATOM 1657 N N . MET A 1 209 ? -5.291 17.208 -11.476 1.00 77.69 209 MET A N 1
ATOM 1658 C CA . MET A 1 209 ? -6.383 16.513 -10.785 1.00 77.69 209 MET A CA 1
ATOM 1659 C C . MET A 1 209 ? -6.866 17.306 -9.566 1.00 77.69 209 MET A C 1
ATOM 1661 O O . MET A 1 209 ? -8.062 17.548 -9.444 1.00 77.69 209 MET A O 1
ATOM 1665 N N . VAL A 1 210 ? -5.955 17.795 -8.717 1.00 81.38 210 VAL A N 1
ATOM 1666 C CA . VAL A 1 210 ? -6.296 18.628 -7.546 1.00 81.38 210 VAL A CA 1
ATOM 1667 C C . VAL A 1 210 ? -6.977 19.934 -7.968 1.00 81.38 210 VAL A C 1
ATOM 1669 O O . VAL A 1 210 ? -8.004 20.318 -7.406 1.00 81.38 210 VAL A O 1
ATOM 1672 N N . GLN A 1 211 ? -6.440 20.617 -8.982 1.00 88.25 211 GLN A N 1
ATOM 1673 C CA . GLN A 1 211 ? -6.997 21.878 -9.481 1.00 88.25 211 GLN A CA 1
ATOM 1674 C C . GLN A 1 211 ? -8.398 21.690 -10.070 1.00 88.25 211 GLN A C 1
ATOM 1676 O O . GLN A 1 211 ? -9.310 22.453 -9.735 1.00 88.25 211 GLN A O 1
ATOM 1681 N N . GLY A 1 212 ? -8.570 20.661 -10.903 1.00 81.75 212 GLY A N 1
ATOM 1682 C CA . GLY A 1 212 ? -9.820 20.343 -11.589 1.00 81.75 212 GLY A CA 1
ATOM 1683 C C . GLY A 1 212 ? -10.888 19.705 -10.703 1.00 81.75 212 GLY A C 1
ATOM 1684 O O . GLY A 1 212 ? -12.029 19.595 -11.138 1.00 81.75 212 GLY A O 1
ATOM 1685 N N . ASN A 1 213 ? -10.557 19.305 -9.473 1.00 80.12 213 ASN A N 1
ATOM 1686 C CA . ASN A 1 213 ? -11.511 18.651 -8.588 1.00 80.12 213 ASN A CA 1
ATOM 1687 C C . ASN A 1 213 ? -12.540 19.659 -8.028 1.00 80.12 213 ASN A C 1
ATOM 1689 O O . ASN A 1 213 ? -12.145 20.561 -7.284 1.00 80.12 213 ASN A O 1
ATOM 1693 N N . PRO A 1 214 ? -13.845 19.542 -8.334 1.00 81.19 214 PRO A N 1
ATOM 1694 C CA . PRO A 1 214 ? -14.855 20.481 -7.840 1.00 81.19 214 PRO A CA 1
ATOM 1695 C C . PRO A 1 214 ? -15.221 20.269 -6.361 1.00 81.19 214 PRO A C 1
ATOM 1697 O O . PRO A 1 214 ? -15.837 21.146 -5.764 1.00 81.19 214 PRO A O 1
ATOM 1700 N N . TYR A 1 215 ? -14.834 19.140 -5.766 1.00 70.88 215 TYR A N 1
ATOM 1701 C CA . TYR A 1 215 ? -15.191 18.746 -4.401 1.00 70.88 215 TYR A CA 1
ATOM 1702 C C . TYR A 1 215 ? -14.164 19.178 -3.347 1.00 70.88 215 TYR A C 1
ATOM 1704 O O . TYR A 1 215 ? -14.448 19.119 -2.154 1.00 70.88 215 TYR A O 1
ATOM 1712 N N . LEU A 1 216 ? -12.975 19.629 -3.758 1.00 62.75 216 LEU A N 1
ATOM 1713 C CA . LEU A 1 216 ? -11.981 20.170 -2.831 1.00 62.75 216 LEU A CA 1
ATOM 1714 C C . LEU A 1 216 ? -12.260 21.645 -2.537 1.00 62.75 216 LEU A C 1
ATOM 1716 O O . LEU A 1 216 ? -12.375 22.460 -3.461 1.00 62.75 216 LEU A O 1
ATOM 1720 N N . SER A 1 217 ? -12.285 22.001 -1.250 1.00 79.25 217 SER A N 1
ATOM 1721 C CA . SER A 1 217 ? -12.344 23.403 -0.842 1.00 79.25 217 SER A CA 1
ATOM 1722 C C . SER A 1 217 ? -11.095 24.157 -1.336 1.00 79.25 217 SER A C 1
ATOM 1724 O O . SER A 1 217 ? -10.029 23.552 -1.502 1.00 79.25 217 SER A O 1
ATOM 1726 N N . PRO A 1 218 ? -11.164 25.482 -1.564 1.00 88.56 218 PRO A N 1
ATOM 1727 C CA . PRO A 1 218 ? -9.991 26.257 -1.974 1.00 88.56 218 PRO A CA 1
ATOM 1728 C C . PRO A 1 218 ? -8.797 26.124 -1.014 1.00 88.56 218 PRO A C 1
ATOM 1730 O O . PRO A 1 218 ? -7.650 26.103 -1.463 1.00 88.56 218 PRO A O 1
ATOM 1733 N N . ALA A 1 219 ? -9.059 25.997 0.293 1.00 77.12 219 ALA A N 1
ATOM 1734 C CA . ALA A 1 219 ? -8.029 25.808 1.311 1.00 77.12 219 ALA A CA 1
ATOM 1735 C C . ALA A 1 219 ? -7.349 24.434 1.185 1.00 77.12 219 ALA A C 1
ATOM 1737 O O . ALA A 1 219 ? -6.119 24.355 1.191 1.00 77.12 219 ALA A O 1
ATOM 1738 N N . ASP A 1 220 ? -8.132 23.373 0.978 1.00 69.50 220 ASP A N 1
ATOM 1739 C CA . ASP A 1 220 ? -7.599 22.018 0.803 1.00 69.50 220 ASP A CA 1
ATOM 1740 C C . ASP A 1 220 ? -6.816 21.890 -0.503 1.00 69.50 220 ASP A C 1
ATOM 1742 O O . ASP A 1 220 ? -5.720 21.331 -0.510 1.00 69.50 220 ASP A O 1
ATOM 1746 N N . LYS A 1 221 ? -7.313 22.484 -1.601 1.00 85.38 221 LYS A N 1
ATOM 1747 C CA . LYS A 1 221 ? -6.573 22.553 -2.873 1.00 85.38 221 LYS A CA 1
ATOM 1748 C C . LYS A 1 221 ? -5.212 23.201 -2.686 1.00 85.38 221 LYS A C 1
ATOM 1750 O O . LYS A 1 221 ? -4.218 22.674 -3.175 1.00 85.38 221 LYS A O 1
ATOM 1755 N N . LYS A 1 222 ? -5.163 24.338 -1.985 1.00 86.25 222 LYS A N 1
ATOM 1756 C CA . LYS A 1 222 ? -3.910 25.047 -1.714 1.00 86.25 222 LYS A CA 1
ATOM 1757 C C . LYS A 1 222 ? -2.947 24.157 -0.927 1.00 86.25 222 LYS A C 1
ATOM 1759 O O . LYS A 1 222 ? -1.822 23.964 -1.372 1.00 86.25 222 LYS A O 1
ATOM 1764 N N . ARG A 1 223 ? -3.408 23.544 0.169 1.00 80.19 223 ARG A N 1
ATOM 1765 C CA . ARG A 1 2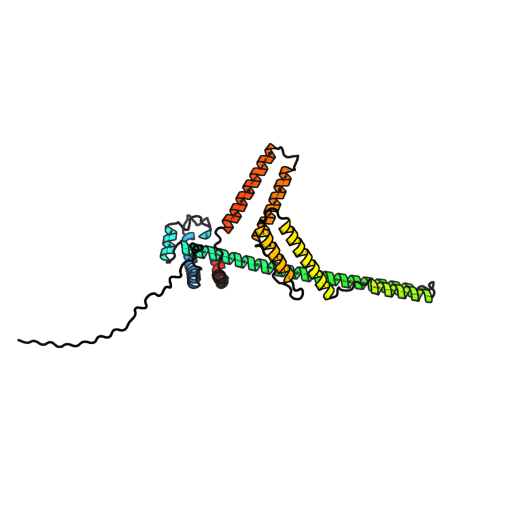23 ? -2.594 22.636 0.995 1.00 80.19 223 ARG A CA 1
ATOM 1766 C C . ARG A 1 223 ? -2.015 21.475 0.179 1.00 80.19 223 ARG A C 1
ATOM 1768 O O . ARG A 1 223 ? -0.833 21.168 0.306 1.00 80.19 223 ARG A O 1
ATOM 1775 N N . TRP A 1 224 ? -2.828 20.861 -0.676 1.00 76.44 224 TRP A N 1
ATOM 1776 C CA . TRP A 1 224 ? -2.400 19.778 -1.561 1.00 76.44 224 TRP A CA 1
ATOM 1777 C C . TRP A 1 224 ? -1.376 20.227 -2.605 1.00 76.44 224 TRP A C 1
ATOM 1779 O O . TRP A 1 224 ? -0.371 19.553 -2.824 1.00 76.44 224 TRP A O 1
ATOM 1789 N N . LEU A 1 225 ? -1.605 21.372 -3.249 1.00 89.06 225 LEU A N 1
ATOM 1790 C CA . LEU A 1 225 ? -0.670 21.918 -4.232 1.00 89.06 225 LEU A CA 1
ATOM 1791 C C . LEU A 1 225 ? 0.675 22.283 -3.595 1.00 89.06 225 LEU A C 1
ATOM 1793 O O . LEU A 1 225 ? 1.712 21.966 -4.175 1.00 89.06 225 LEU A O 1
ATOM 1797 N N . ASP A 1 226 ? 0.658 22.861 -2.393 1.00 84.75 226 ASP A N 1
ATOM 1798 C CA . ASP A 1 226 ? 1.866 23.193 -1.636 1.00 84.75 226 ASP A CA 1
ATOM 1799 C C . ASP A 1 226 ? 2.672 21.922 -1.293 1.00 84.75 226 ASP A C 1
ATOM 1801 O O . ASP A 1 226 ? 3.896 21.898 -1.437 1.00 84.75 226 ASP A O 1
ATOM 1805 N N . GLN A 1 227 ? 2.006 20.820 -0.924 1.00 78.81 227 GLN A N 1
ATOM 1806 C CA . GLN A 1 227 ? 2.669 19.526 -0.704 1.00 78.81 227 GLN A CA 1
ATOM 1807 C C . GLN A 1 227 ? 3.290 18.954 -1.985 1.00 78.81 227 GLN A C 1
ATOM 1809 O O . GLN A 1 227 ? 4.431 18.484 -1.963 1.00 78.81 227 GLN A O 1
ATOM 1814 N N . LEU A 1 228 ? 2.577 19.018 -3.113 1.00 82.62 228 LEU A N 1
ATOM 1815 C CA . LEU A 1 228 ? 3.102 18.576 -4.408 1.00 82.62 228 LEU A CA 1
ATOM 1816 C C . LEU A 1 228 ? 4.300 19.424 -4.862 1.00 82.62 228 LEU A C 1
ATOM 1818 O O . LEU A 1 228 ? 5.219 18.894 -5.484 1.00 82.62 228 LEU A O 1
ATOM 1822 N N . ASP A 1 229 ? 4.327 20.715 -4.527 1.00 87.38 229 ASP A N 1
ATOM 1823 C CA . ASP A 1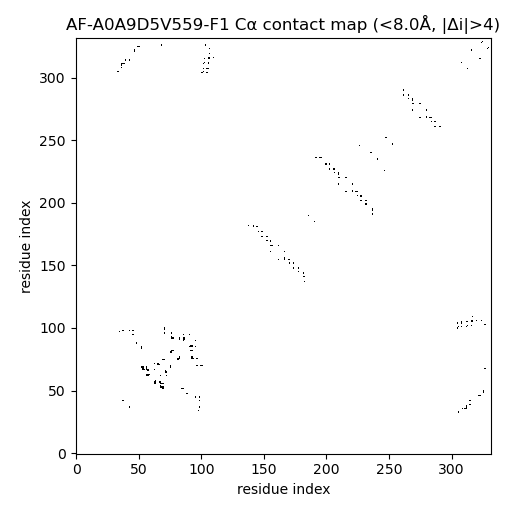 229 ? 5.475 21.598 -4.763 1.00 87.38 229 ASP A CA 1
ATOM 1824 C C . ASP A 1 229 ? 6.697 21.202 -3.930 1.00 87.38 229 ASP A C 1
ATOM 1826 O O . ASP A 1 229 ? 7.816 21.177 -4.453 1.00 87.38 229 ASP A O 1
ATOM 1830 N N . VAL A 1 230 ? 6.502 20.865 -2.652 1.00 85.06 230 VAL A N 1
ATOM 1831 C CA . VAL A 1 230 ? 7.581 20.367 -1.784 1.00 85.06 230 VAL A CA 1
ATOM 1832 C C . VAL A 1 230 ? 8.144 19.053 -2.330 1.00 85.06 230 VAL A C 1
ATOM 1834 O O . VAL A 1 230 ? 9.361 18.926 -2.473 1.00 85.06 230 VAL A O 1
ATOM 1837 N N . LEU A 1 231 ? 7.279 18.110 -2.722 1.00 81.31 231 LEU A N 1
ATOM 1838 C CA . LEU A 1 231 ? 7.695 16.843 -3.337 1.00 81.31 231 LEU A CA 1
ATOM 1839 C C . LEU A 1 231 ? 8.448 17.052 -4.655 1.00 81.31 231 LEU A C 1
ATOM 1841 O O . LEU A 1 231 ? 9.459 16.396 -4.905 1.00 81.31 231 LEU A O 1
ATOM 1845 N N . GLN A 1 232 ? 7.994 17.986 -5.492 1.00 85.94 232 GLN A N 1
ATOM 1846 C CA . GLN A 1 232 ? 8.666 18.294 -6.751 1.00 85.94 232 GLN A CA 1
ATOM 1847 C C . GLN A 1 232 ? 10.080 18.842 -6.525 1.00 85.94 232 GLN A C 1
ATOM 1849 O O . GLN A 1 232 ? 11.011 18.445 -7.225 1.00 85.94 232 GLN A O 1
ATOM 1854 N N . LYS A 1 233 ? 10.247 19.736 -5.542 1.00 86.19 233 LYS A N 1
ATOM 1855 C CA . LYS A 1 233 ? 11.542 20.348 -5.200 1.00 86.19 233 LYS A CA 1
ATOM 1856 C C . LYS A 1 233 ? 12.498 19.365 -4.518 1.00 86.19 233 LYS A C 1
ATOM 1858 O O . LYS A 1 233 ? 13.704 19.485 -4.704 1.00 86.19 233 LYS A O 1
ATOM 1863 N N . GLY A 1 234 ? 11.972 18.401 -3.762 1.00 80.31 234 GLY A N 1
ATOM 1864 C CA . GLY A 1 234 ? 12.755 17.396 -3.037 1.00 80.31 234 GLY A CA 1
ATOM 1865 C C . GLY A 1 234 ? 13.204 16.184 -3.864 1.00 80.31 234 GLY A C 1
ATOM 1866 O O . GLY A 1 234 ? 13.902 15.323 -3.330 1.00 80.31 234 GLY A O 1
ATOM 1867 N N . TYR A 1 235 ? 12.814 16.076 -5.139 1.00 75.81 235 TYR A N 1
ATOM 1868 C CA . TYR A 1 235 ? 13.154 14.914 -5.963 1.00 75.81 235 TYR A CA 1
ATOM 1869 C C . TYR A 1 235 ? 14.647 14.865 -6.311 1.00 75.81 235 TYR A C 1
ATOM 1871 O O . TYR A 1 235 ? 15.158 15.702 -7.062 1.00 75.81 235 TYR A O 1
ATOM 1879 N N . ASN A 1 236 ? 15.325 13.829 -5.813 1.00 76.12 236 ASN A N 1
ATOM 1880 C CA . ASN A 1 236 ? 16.707 13.507 -6.144 1.00 76.12 236 ASN A CA 1
ATOM 1881 C C . ASN A 1 236 ? 16.765 12.177 -6.923 1.00 76.12 236 ASN A C 1
ATOM 1883 O O . ASN A 1 236 ? 16.565 11.128 -6.317 1.00 76.12 236 ASN A O 1
ATOM 1887 N N . PRO A 1 237 ? 17.080 12.176 -8.233 1.00 64.12 237 PRO A N 1
ATOM 1888 C CA . PRO A 1 237 ? 17.155 10.946 -9.027 1.00 64.12 237 PRO A CA 1
ATOM 1889 C C . PRO A 1 237 ? 18.295 10.004 -8.597 1.00 64.12 237 PRO A C 1
ATOM 1891 O O . PRO A 1 237 ? 18.290 8.837 -8.974 1.00 64.12 237 PRO A O 1
ATOM 1894 N N . ALA A 1 238 ? 19.270 10.481 -7.811 1.00 61.53 238 ALA A N 1
ATOM 1895 C CA . ALA A 1 238 ? 20.369 9.659 -7.296 1.00 61.53 238 ALA A CA 1
ATOM 1896 C C . ALA A 1 238 ? 19.997 8.857 -6.034 1.00 61.53 238 ALA A C 1
ATOM 1898 O O . ALA A 1 238 ? 20.751 7.977 -5.621 1.00 61.53 238 ALA A O 1
ATOM 1899 N N . GLN A 1 239 ? 18.848 9.144 -5.417 1.00 55.66 239 GLN A N 1
ATOM 1900 C CA . GLN A 1 239 ? 18.322 8.397 -4.279 1.00 55.66 239 GLN A CA 1
ATOM 1901 C C . GLN A 1 239 ? 16.934 7.872 -4.652 1.00 55.66 239 GLN A C 1
ATOM 1903 O O . GLN A 1 239 ? 15.996 8.667 -4.715 1.00 55.66 239 GLN A O 1
ATOM 1908 N N . PRO A 1 240 ? 16.764 6.560 -4.907 1.00 48.69 240 PRO A N 1
ATOM 1909 C CA . PRO A 1 240 ? 15.440 6.003 -5.138 1.00 48.69 240 PRO A CA 1
ATOM 1910 C C . PRO A 1 240 ? 14.594 6.261 -3.890 1.00 48.69 240 PRO A C 1
ATOM 1912 O O . PRO A 1 240 ? 14.821 5.661 -2.840 1.00 48.69 240 PRO A O 1
ATOM 1915 N N . GLN A 1 241 ? 13.649 7.200 -3.982 1.00 49.09 241 GLN A N 1
ATOM 1916 C CA . GLN A 1 241 ? 12.745 7.503 -2.882 1.00 49.09 241 GLN A CA 1
ATOM 1917 C C . GLN A 1 241 ? 11.817 6.308 -2.676 1.00 49.09 241 GLN A C 1
ATOM 1919 O O . GLN A 1 241 ? 10.796 6.149 -3.342 1.00 49.09 241 GLN A O 1
ATOM 1924 N N . SER A 1 242 ? 12.173 5.456 -1.721 1.00 42.00 242 SER A N 1
ATOM 1925 C CA . SER A 1 242 ? 11.358 4.355 -1.223 1.00 42.00 242 SER A CA 1
ATOM 1926 C C . SER A 1 242 ? 10.191 4.875 -0.373 1.00 42.00 242 SER A C 1
ATOM 1928 O O . SER A 1 242 ? 10.080 4.505 0.794 1.00 42.00 242 SER A O 1
ATOM 1930 N N . GLY A 1 243 ? 9.358 5.783 -0.892 1.00 44.81 243 GLY A N 1
ATOM 1931 C CA . GLY A 1 243 ? 8.389 6.432 -0.006 1.00 44.81 243 GLY A CA 1
ATOM 1932 C C . GLY A 1 243 ? 7.408 7.454 -0.560 1.00 44.81 243 GLY A C 1
ATOM 1933 O O . GLY A 1 243 ? 6.667 8.005 0.246 1.00 44.81 243 GLY A O 1
ATOM 1934 N N . ALA A 1 244 ? 7.315 7.704 -1.869 1.00 42.22 244 ALA A N 1
ATOM 1935 C CA . ALA A 1 244 ? 6.225 8.538 -2.385 1.00 42.22 244 ALA A CA 1
ATOM 1936 C C . ALA A 1 244 ? 4.913 7.732 -2.471 1.00 42.22 244 ALA A C 1
ATOM 1938 O O . ALA A 1 244 ? 4.336 7.544 -3.539 1.00 42.22 244 ALA A O 1
ATOM 1939 N N . THR A 1 245 ? 4.438 7.234 -1.328 1.00 45.47 245 THR A N 1
ATOM 1940 C CA . THR A 1 245 ? 3.003 7.006 -1.144 1.00 45.47 245 THR A CA 1
ATOM 1941 C C . THR A 1 245 ? 2.352 8.379 -1.344 1.00 45.47 245 THR A C 1
ATOM 1943 O O . THR A 1 245 ? 2.825 9.333 -0.719 1.00 45.47 245 THR A O 1
ATOM 1946 N N . PRO A 1 246 ? 1.357 8.539 -2.236 1.00 43.62 246 PRO A N 1
ATOM 1947 C CA . PRO A 1 246 ? 0.705 9.830 -2.443 1.00 43.62 246 PRO A CA 1
ATOM 1948 C C . PRO A 1 246 ? 0.327 10.442 -1.083 1.00 43.62 246 PRO A C 1
ATOM 1950 O O . PRO A 1 246 ? -0.244 9.722 -0.258 1.00 43.62 246 PRO A O 1
ATOM 1953 N N . PRO A 1 247 ? 0.674 11.711 -0.793 1.00 39.47 247 PRO A N 1
ATOM 1954 C CA . PRO A 1 247 ? 0.432 12.318 0.510 1.00 39.47 247 PRO A CA 1
ATOM 1955 C C . PRO A 1 247 ? -1.031 12.742 0.622 1.00 39.47 247 PRO A C 1
ATOM 1957 O O . PRO A 1 247 ? -1.380 13.904 0.533 1.00 39.47 247 PRO A O 1
ATOM 1960 N N . GLY A 1 248 ? -1.884 11.753 0.807 1.00 44.41 248 GLY A N 1
ATOM 1961 C CA . GLY A 1 248 ? -3.278 11.842 1.195 1.00 44.41 248 GLY A CA 1
ATOM 1962 C C . GLY A 1 248 ? -3.663 10.413 1.439 1.00 44.41 248 GLY A C 1
ATOM 1963 O O . GLY A 1 248 ? -3.426 9.561 0.581 1.00 44.41 248 GLY A O 1
ATOM 1964 N N . SER A 1 249 ? -4.106 10.130 2.658 1.00 50.19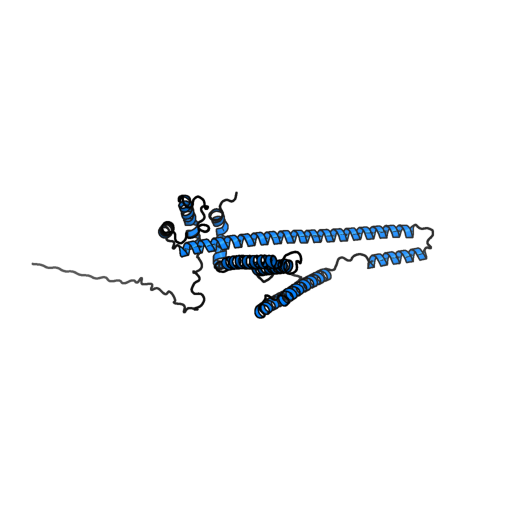 249 SER A N 1
ATOM 1965 C CA . SER A 1 249 ? -4.392 8.774 3.107 1.00 50.19 249 SER A CA 1
ATOM 1966 C C . SER A 1 249 ? -5.069 7.981 1.985 1.00 50.19 249 SER A C 1
ATOM 1968 O O . SER A 1 249 ? -5.957 8.500 1.310 1.00 50.19 249 SER A O 1
ATOM 1970 N N . SER A 1 250 ? -4.674 6.722 1.782 1.00 56.78 250 SER A N 1
ATOM 1971 C CA . SER A 1 250 ? -5.332 5.794 0.845 1.00 56.78 250 SER A CA 1
ATOM 1972 C C . SER A 1 250 ? -6.876 5.896 0.897 1.00 56.78 250 SER A C 1
ATOM 1974 O O . SER A 1 250 ? -7.560 5.717 -0.102 1.00 56.78 250 SER A O 1
ATOM 1976 N N . LYS A 1 251 ? -7.416 6.314 2.051 1.00 56.81 251 LYS A N 1
ATOM 1977 C CA . LYS A 1 251 ? -8.811 6.658 2.337 1.00 56.81 251 LYS A CA 1
ATOM 1978 C C . LYS A 1 251 ? -9.372 7.888 1.600 1.00 56.81 251 LYS A C 1
ATOM 1980 O O . LYS A 1 251 ? -10.474 7.788 1.080 1.00 56.81 251 LYS A O 1
ATOM 1985 N N . GLU A 1 252 ? -8.674 9.024 1.534 1.00 59.00 252 GLU A N 1
ATOM 1986 C CA . GLU A 1 252 ? -9.130 10.209 0.776 1.00 59.00 252 GLU A CA 1
ATOM 1987 C C . GLU A 1 252 ? -9.112 9.942 -0.726 1.00 59.00 252 GLU A C 1
ATOM 1989 O O . GLU A 1 252 ? -10.061 10.283 -1.428 1.00 59.00 252 GLU A O 1
ATOM 1994 N N . TRP A 1 253 ? -8.069 9.260 -1.205 1.00 60.59 253 TRP A N 1
ATOM 1995 C CA . TRP A 1 253 ? -7.998 8.825 -2.594 1.00 60.59 253 TRP A CA 1
ATOM 1996 C C . TRP A 1 253 ? -9.093 7.800 -2.921 1.00 60.59 253 TRP A C 1
ATOM 1998 O O . TRP A 1 253 ? -9.784 7.960 -3.922 1.00 60.59 253 TRP A O 1
ATOM 2008 N N . MET A 1 254 ? -9.330 6.804 -2.057 1.00 60.41 254 MET A N 1
ATOM 2009 C CA . MET A 1 254 ? -10.439 5.853 -2.220 1.00 60.41 254 MET A CA 1
ATOM 2010 C C . MET A 1 254 ? -11.807 6.541 -2.179 1.00 60.41 254 MET A C 1
ATOM 2012 O O . MET A 1 254 ? -12.650 6.243 -3.021 1.00 60.41 254 MET A O 1
ATOM 2016 N N . LYS A 1 255 ? -12.025 7.482 -1.250 1.00 72.19 255 LYS A N 1
ATOM 2017 C CA . LYS A 1 255 ? -13.264 8.272 -1.166 1.00 72.19 255 LYS A CA 1
ATOM 2018 C C . LYS A 1 255 ? -13.493 9.044 -2.462 1.00 72.19 255 LYS A C 1
ATOM 2020 O O . LYS A 1 255 ? -14.580 8.997 -3.024 1.00 72.19 255 LYS A O 1
ATOM 2025 N N . GLN A 1 256 ? -12.450 9.686 -2.975 1.00 66.94 256 GLN A N 1
ATOM 2026 C CA . GLN A 1 256 ? -12.508 10.469 -4.202 1.00 66.94 256 GLN A CA 1
ATOM 2027 C C . GLN A 1 256 ? -12.703 9.592 -5.450 1.00 66.94 256 GLN A C 1
ATOM 2029 O O . GLN A 1 256 ? -13.453 9.962 -6.352 1.00 66.94 256 GLN A O 1
ATOM 2034 N N . GLN A 1 257 ? -12.081 8.410 -5.498 1.00 70.75 257 GLN A N 1
ATOM 2035 C CA . GLN A 1 257 ? -12.288 7.454 -6.585 1.00 70.75 257 GLN A CA 1
ATOM 2036 C C . GLN A 1 257 ? -13.715 6.887 -6.564 1.00 70.75 257 GLN A C 1
ATOM 2038 O O . GLN A 1 257 ? -14.342 6.769 -7.615 1.00 70.75 257 GLN A O 1
ATOM 2043 N N . GLN A 1 258 ? -14.258 6.601 -5.377 1.00 74.81 258 GLN A N 1
ATOM 2044 C CA . GLN A 1 258 ? -15.658 6.211 -5.222 1.00 74.81 258 GLN A CA 1
ATOM 2045 C C . GLN A 1 258 ? -16.602 7.335 -5.646 1.00 74.81 258 GLN A C 1
ATOM 2047 O O . GLN A 1 258 ? -17.501 7.085 -6.440 1.00 74.81 258 GLN A O 1
ATOM 2052 N N . GLU A 1 259 ? -16.411 8.569 -5.172 1.00 81.06 259 GLU A N 1
ATOM 2053 C CA . GLU A 1 259 ? -17.239 9.720 -5.568 1.00 81.06 259 GLU A CA 1
ATOM 2054 C C . GLU A 1 259 ? -17.266 9.908 -7.092 1.00 81.06 259 GLU A C 1
ATOM 2056 O O . GLU A 1 259 ? -18.331 10.156 -7.659 1.00 81.06 259 GLU A O 1
ATOM 2061 N N . ALA A 1 260 ? -16.130 9.709 -7.769 1.00 74.31 260 ALA A N 1
ATOM 2062 C CA . ALA A 1 260 ? -16.063 9.730 -9.228 1.00 74.31 260 ALA A CA 1
ATOM 2063 C C . ALA A 1 260 ? -16.887 8.600 -9.877 1.00 74.31 260 ALA A C 1
ATOM 2065 O O . ALA A 1 260 ? -17.627 8.864 -10.824 1.00 74.31 260 ALA A O 1
ATOM 2066 N N . GLN A 1 261 ? -16.823 7.371 -9.350 1.00 74.69 261 GLN A N 1
ATOM 2067 C CA . GLN A 1 261 ? -17.647 6.251 -9.830 1.00 74.69 261 GLN A CA 1
ATOM 2068 C C . GLN A 1 261 ? -19.147 6.514 -9.633 1.00 74.69 261 GLN A C 1
ATOM 2070 O O . GLN A 1 261 ? -19.941 6.276 -10.543 1.00 74.69 261 GLN A O 1
ATOM 2075 N N . TRP A 1 262 ? -19.544 7.053 -8.478 1.00 84.25 262 TRP A N 1
ATOM 2076 C CA . TRP A 1 262 ? -20.936 7.419 -8.200 1.00 84.25 262 TRP A CA 1
ATOM 2077 C C . TRP A 1 262 ? -21.428 8.529 -9.135 1.00 84.25 262 TRP A C 1
ATOM 2079 O O . TRP A 1 262 ? -22.539 8.448 -9.663 1.00 84.25 262 TRP A O 1
ATOM 2089 N N . ALA A 1 263 ? -20.597 9.544 -9.391 1.00 83.75 263 ALA A N 1
ATOM 2090 C CA . ALA A 1 263 ? -20.912 10.607 -10.340 1.00 83.75 263 ALA A CA 1
ATOM 2091 C C . ALA A 1 263 ? -21.082 10.066 -11.769 1.00 83.75 263 ALA A C 1
ATOM 2093 O O . ALA A 1 263 ? -21.984 10.495 -12.492 1.00 83.75 263 ALA A O 1
ATOM 2094 N N . GLU A 1 264 ? -20.260 9.096 -12.172 1.00 80.19 264 GLU A N 1
ATOM 2095 C CA . GLU A 1 264 ? -20.384 8.437 -13.469 1.00 80.19 264 GLU A CA 1
ATOM 2096 C C . GLU A 1 264 ? -21.680 7.620 -13.570 1.00 80.19 264 GLU A C 1
ATOM 2098 O O . GLU A 1 264 ? -22.435 7.795 -14.526 1.00 80.19 264 GLU A O 1
ATOM 2103 N N . GLN A 1 265 ? -22.006 6.807 -12.558 1.00 84.44 265 GLN A N 1
ATOM 2104 C CA . GLN A 1 265 ? -23.261 6.044 -12.506 1.00 84.44 265 GLN A CA 1
ATOM 2105 C C . GLN A 1 265 ? -24.490 6.954 -12.557 1.00 84.44 265 GLN A C 1
ATOM 2107 O O . GLN A 1 265 ? -25.419 6.712 -13.332 1.00 84.44 265 GLN A O 1
ATOM 2112 N N . ARG A 1 266 ? -24.470 8.053 -11.796 1.00 93.19 266 ARG A N 1
ATOM 2113 C CA . ARG A 1 266 ? -25.504 9.089 -11.849 1.00 93.19 266 ARG A CA 1
ATOM 2114 C C . ARG A 1 266 ? -25.664 9.638 -13.264 1.00 93.19 266 ARG A C 1
ATOM 2116 O O . ARG A 1 266 ? -26.779 9.700 -13.779 1.00 93.19 266 ARG A O 1
ATOM 2123 N N . ARG A 1 267 ? -24.550 9.962 -13.925 1.00 91.69 267 ARG A N 1
ATOM 2124 C CA . ARG A 1 267 ? -24.545 10.484 -15.294 1.00 91.69 267 ARG A CA 1
ATOM 2125 C C . ARG A 1 267 ? -25.073 9.467 -16.308 1.00 91.69 267 ARG A C 1
ATOM 2127 O O . ARG A 1 267 ? -25.762 9.870 -17.247 1.00 91.69 267 ARG A O 1
ATOM 2134 N N . MET A 1 268 ? -24.794 8.174 -16.127 1.00 87.12 268 MET A N 1
ATOM 2135 C CA . MET A 1 268 ? -25.366 7.109 -16.957 1.00 87.12 268 MET A CA 1
ATOM 2136 C C . MET A 1 268 ? -26.888 7.028 -16.788 1.00 87.12 268 MET A C 1
ATOM 2138 O O . MET A 1 268 ? -27.599 6.939 -17.786 1.00 87.12 268 MET A O 1
ATOM 2142 N N . ILE A 1 269 ? -27.406 7.114 -15.558 1.00 92.00 269 ILE A N 1
ATOM 2143 C CA . ILE A 1 269 ? -28.855 7.084 -15.287 1.00 92.00 269 ILE A CA 1
ATOM 2144 C C . ILE A 1 269 ? -29.547 8.320 -15.877 1.00 92.00 269 ILE A C 1
ATOM 2146 O O . ILE A 1 269 ? -30.576 8.199 -16.547 1.00 92.00 269 ILE A O 1
ATOM 2150 N N . GLU A 1 270 ? -28.974 9.508 -15.674 1.00 91.50 270 GLU A N 1
ATOM 2151 C CA . GLU A 1 270 ? -29.533 10.774 -16.159 1.00 91.50 270 GLU A CA 1
ATOM 2152 C C . GLU A 1 270 ? -29.606 10.811 -17.692 1.00 91.50 270 GLU A C 1
ATOM 2154 O O . GLU A 1 270 ? -30.657 11.143 -18.251 1.00 91.50 270 GLU A O 1
ATOM 2159 N N . ASN A 1 271 ? -28.542 10.389 -18.382 1.00 91.50 271 ASN A N 1
ATOM 2160 C CA . ASN A 1 271 ? -28.445 10.497 -19.841 1.00 91.50 271 ASN A CA 1
ATOM 2161 C C . ASN A 1 271 ? -29.018 9.302 -20.613 1.00 91.50 271 ASN A C 1
ATOM 2163 O O . ASN A 1 271 ? -29.102 9.374 -21.834 1.00 91.50 271 ASN A O 1
ATOM 2167 N N . ASN A 1 272 ? -29.435 8.217 -19.953 1.00 90.94 272 ASN A N 1
ATOM 2168 C CA . ASN A 1 272 ? -29.972 7.050 -20.654 1.00 90.94 272 ASN A CA 1
ATOM 2169 C C . ASN A 1 272 ? -31.410 7.312 -21.156 1.00 90.94 272 ASN A C 1
ATOM 2171 O O . ASN A 1 272 ? -32.321 7.442 -20.334 1.00 90.94 272 ASN A O 1
ATOM 2175 N N . PRO A 1 273 ? -31.664 7.384 -22.477 1.00 93.62 273 PRO A N 1
ATOM 2176 C CA . PRO A 1 273 ? -32.999 7.666 -23.008 1.00 93.62 273 PRO A CA 1
ATOM 2177 C C . PRO A 1 273 ? -33.973 6.487 -22.860 1.00 93.62 273 PRO A C 1
ATOM 2179 O O . PRO A 1 273 ? -35.179 6.687 -22.949 1.00 93.62 273 PRO A O 1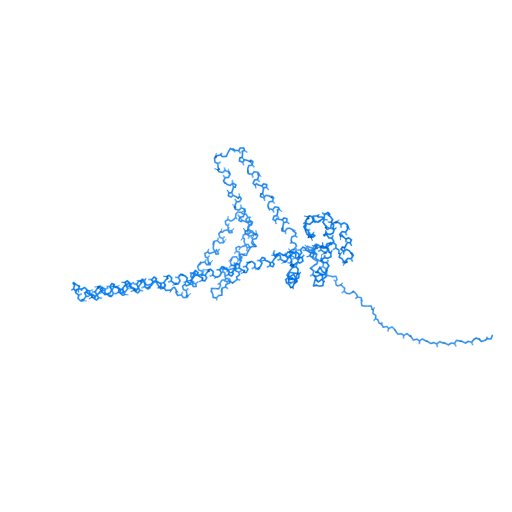
ATOM 2182 N N . ALA A 1 274 ? -33.478 5.271 -22.608 1.00 94.38 274 ALA A N 1
ATOM 2183 C CA . ALA A 1 274 ? -34.305 4.074 -22.468 1.00 94.38 274 ALA A CA 1
ATOM 2184 C C . ALA A 1 274 ? -34.983 3.953 -21.091 1.00 94.38 274 ALA A C 1
ATOM 2186 O O . ALA A 1 274 ? -35.843 3.094 -20.906 1.00 94.38 274 ALA A O 1
ATOM 2187 N N . ILE A 1 275 ? -34.605 4.785 -20.113 1.00 87.81 275 ILE A N 1
ATOM 2188 C CA . ILE A 1 275 ? -35.195 4.766 -18.770 1.00 87.81 275 ILE A CA 1
ATOM 2189 C C . ILE A 1 275 ? -36.303 5.831 -18.695 1.00 87.81 275 ILE A C 1
ATOM 2191 O O .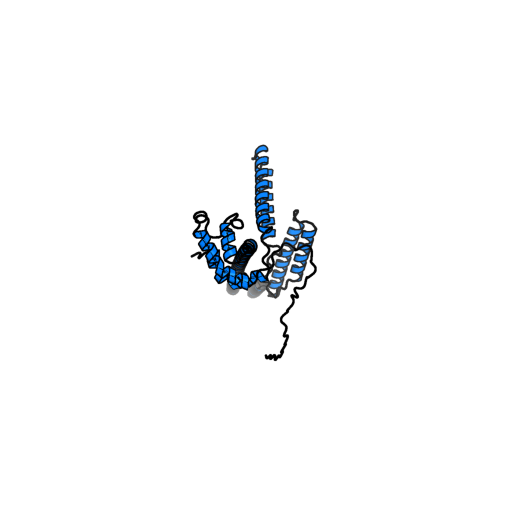 ILE A 1 275 ? -36.005 7.017 -18.858 1.00 87.81 275 ILE A O 1
ATOM 2195 N N . PRO A 1 276 ? -37.565 5.456 -18.408 1.00 95.81 276 PRO A N 1
ATOM 2196 C CA . PRO A 1 276 ? -38.643 6.419 -18.183 1.00 95.81 276 PRO A CA 1
ATOM 2197 C C . PRO A 1 276 ? -38.316 7.389 -17.040 1.00 95.81 276 PRO A C 1
ATOM 2199 O O . PRO A 1 276 ? -37.691 6.996 -16.051 1.00 95.81 276 PRO A O 1
ATOM 2202 N N . ALA A 1 277 ? -38.764 8.643 -17.149 1.00 93.88 277 ALA A N 1
ATOM 2203 C CA . ALA A 1 277 ? -38.442 9.710 -16.193 1.00 93.88 277 ALA A CA 1
ATOM 2204 C C . ALA A 1 277 ? -38.790 9.342 -14.737 1.00 93.88 277 ALA A C 1
ATOM 2206 O O . ALA A 1 277 ? -37.991 9.578 -13.828 1.00 93.88 277 ALA A O 1
ATOM 2207 N N . ASP A 1 278 ? -39.928 8.679 -14.531 1.00 90.44 278 ASP A N 1
ATOM 2208 C CA . ASP A 1 278 ? -40.389 8.263 -13.202 1.00 90.44 278 ASP A CA 1
ATOM 2209 C C . ASP A 1 278 ? -39.450 7.223 -12.574 1.00 90.44 278 ASP A C 1
ATOM 2211 O O . ASP A 1 278 ? -39.116 7.294 -11.390 1.00 90.44 278 ASP A O 1
ATOM 2215 N N . ARG A 1 279 ? -38.937 6.295 -13.393 1.00 91.25 279 ARG A N 1
ATOM 2216 C CA . ARG A 1 279 ? -37.980 5.271 -12.957 1.00 91.25 279 ARG A CA 1
ATOM 2217 C C . ARG A 1 279 ? -36.591 5.860 -12.709 1.00 91.25 279 ARG A C 1
ATOM 2219 O O . ARG A 1 279 ? -35.944 5.467 -11.741 1.00 91.25 279 ARG A O 1
ATOM 2226 N N . LYS A 1 280 ? -36.154 6.839 -13.516 1.00 95.25 280 LYS A N 1
ATOM 2227 C CA . LYS A 1 280 ? -34.892 7.571 -13.283 1.00 95.25 280 LYS A CA 1
ATOM 2228 C C . LYS A 1 280 ? -34.874 8.227 -11.909 1.00 95.25 280 LYS A C 1
ATOM 2230 O O . LYS A 1 280 ? -33.879 8.119 -11.201 1.00 95.25 280 LYS A O 1
ATOM 2235 N N . LYS A 1 281 ? -35.976 8.876 -11.521 1.00 94.44 281 LYS A N 1
ATOM 2236 C CA . LYS A 1 281 ? -36.086 9.547 -10.220 1.00 94.44 281 LYS A CA 1
ATOM 2237 C C . LYS A 1 281 ? -35.895 8.569 -9.056 1.00 94.44 281 LYS A C 1
ATOM 2239 O O . LYS A 1 281 ? -35.163 8.888 -8.125 1.00 94.44 281 LYS A O 1
ATOM 2244 N N . GLY A 1 282 ? -36.498 7.380 -9.136 1.00 91.88 282 GLY A N 1
ATOM 2245 C CA . GLY A 1 282 ? -36.316 6.321 -8.137 1.00 91.88 282 GLY A CA 1
ATOM 2246 C C . GLY A 1 282 ? -34.871 5.821 -8.060 1.00 91.88 282 GLY A C 1
ATOM 2247 O O . GLY A 1 282 ? -34.295 5.789 -6.978 1.00 91.88 282 GLY A O 1
ATOM 2248 N N . MET A 1 283 ? -34.257 5.523 -9.210 1.00 90.00 283 MET A N 1
ATOM 2249 C CA . MET A 1 283 ? -32.867 5.046 -9.267 1.00 90.00 283 MET A CA 1
ATOM 2250 C C . MET A 1 283 ? -31.866 6.074 -8.725 1.00 90.00 283 MET A C 1
ATOM 2252 O O . MET A 1 283 ? -30.917 5.705 -8.043 1.00 90.00 283 MET A O 1
ATOM 2256 N N . LEU A 1 284 ? -32.072 7.365 -9.003 1.00 95.25 284 LEU A N 1
ATOM 2257 C CA . LEU A 1 284 ? -31.215 8.433 -8.481 1.00 95.25 284 LEU A CA 1
ATOM 2258 C C . LEU A 1 284 ? -31.349 8.602 -6.963 1.00 95.25 284 LEU A C 1
ATOM 2260 O O . LEU A 1 284 ? -30.344 8.822 -6.294 1.00 95.25 284 LEU A O 1
ATOM 2264 N N . ALA A 1 285 ? -32.564 8.475 -6.422 1.00 95.19 285 ALA A N 1
ATOM 2265 C CA . ALA A 1 285 ? -32.791 8.532 -4.981 1.00 95.19 285 ALA A CA 1
ATOM 2266 C C . ALA A 1 285 ? -32.138 7.344 -4.253 1.00 95.19 285 ALA A C 1
ATOM 2268 O O . ALA A 1 285 ? -31.493 7.536 -3.225 1.00 95.19 285 ALA A O 1
ATOM 2269 N N . GLU A 1 286 ? -32.245 6.136 -4.815 1.00 91.75 286 GLU A N 1
ATOM 2270 C CA . GLU A 1 286 ? -31.589 4.936 -4.280 1.00 91.75 286 GLU A CA 1
ATOM 2271 C C . GLU A 1 286 ? -30.058 5.068 -4.306 1.00 91.75 286 GLU A C 1
ATOM 2273 O O . GLU A 1 286 ? -29.389 4.761 -3.319 1.00 91.75 286 GLU A O 1
ATOM 2278 N N . LEU A 1 287 ? -29.503 5.597 -5.403 1.00 92.31 287 LEU A N 1
ATOM 2279 C CA . LEU A 1 287 ? -28.073 5.872 -5.540 1.00 92.31 287 LEU A CA 1
ATOM 2280 C C . LEU A 1 287 ? -27.577 6.864 -4.470 1.00 92.31 287 LEU A C 1
ATOM 2282 O O . LEU A 1 287 ? -26.535 6.651 -3.853 1.00 92.31 287 LEU A O 1
ATOM 2286 N N . GLU A 1 288 ? -28.335 7.936 -4.226 1.00 92.56 288 GLU A N 1
ATOM 2287 C CA . GLU A 1 288 ? -28.010 8.940 -3.208 1.00 92.56 288 GLU A CA 1
ATOM 2288 C C . GLU A 1 288 ? -28.083 8.358 -1.789 1.00 92.56 288 GLU A C 1
ATOM 2290 O O . GLU A 1 288 ? -27.224 8.639 -0.948 1.00 92.56 288 GLU A O 1
ATOM 2295 N N . GLU A 1 289 ? -29.081 7.520 -1.507 1.00 91.75 289 GLU A N 1
ATOM 2296 C CA . GLU A 1 289 ? -29.204 6.857 -0.212 1.00 91.75 289 GLU A CA 1
ATOM 2297 C C . GLU A 1 289 ? -28.069 5.848 0.017 1.00 91.75 289 GLU A C 1
ATOM 2299 O O . GLU A 1 289 ? -27.487 5.811 1.104 1.00 91.75 289 GLU A O 1
ATOM 2304 N N . ALA A 1 290 ? -27.686 5.085 -1.010 1.00 88.06 290 ALA A N 1
ATOM 2305 C CA . ALA A 1 290 ? -26.534 4.189 -0.960 1.00 88.06 290 ALA A CA 1
ATOM 2306 C C . ALA A 1 290 ? -25.227 4.958 -0.708 1.00 88.06 290 ALA A C 1
ATOM 2308 O O . ALA A 1 290 ? -24.446 4.573 0.168 1.00 88.06 290 ALA A O 1
ATOM 2309 N N . GLN A 1 291 ? -25.024 6.089 -1.396 1.00 88.75 291 GLN A N 1
ATOM 2310 C CA . GLN A 1 291 ? -23.885 6.978 -1.165 1.00 88.75 291 GLN A CA 1
ATOM 2311 C C . GLN A 1 291 ? -23.870 7.496 0.280 1.00 88.75 291 GLN A C 1
ATOM 2313 O O . GLN A 1 291 ? -22.832 7.434 0.940 1.00 88.75 291 GLN A O 1
ATOM 2318 N N . LYS A 1 292 ? -25.014 7.958 0.801 1.00 88.56 292 LYS A N 1
ATOM 2319 C CA . LYS A 1 292 ? -25.150 8.423 2.191 1.00 88.56 292 LYS A CA 1
ATOM 2320 C C . LYS A 1 292 ? -24.844 7.319 3.197 1.00 88.56 292 LYS A C 1
ATOM 2322 O O . LYS A 1 292 ? -24.094 7.567 4.135 1.00 88.56 292 LYS A O 1
ATOM 2327 N N . ARG A 1 293 ? -25.364 6.102 3.002 1.00 83.69 293 ARG A N 1
ATOM 2328 C CA . ARG A 1 293 ? -25.085 4.952 3.882 1.00 83.69 293 ARG A CA 1
ATOM 2329 C C . ARG A 1 293 ? -23.606 4.579 3.872 1.00 83.69 293 ARG A C 1
ATOM 2331 O O . ARG A 1 293 ? -23.044 4.315 4.927 1.00 83.69 293 ARG A O 1
ATOM 2338 N N . MET A 1 294 ? -22.966 4.592 2.706 1.00 81.94 294 MET A N 1
ATOM 2339 C CA . MET A 1 294 ? -21.544 4.282 2.570 1.00 81.94 294 MET A CA 1
ATOM 2340 C C . MET A 1 294 ? -20.650 5.378 3.162 1.00 81.94 294 MET A C 1
ATOM 2342 O O . MET A 1 294 ? -19.698 5.062 3.869 1.00 81.94 294 MET A O 1
ATOM 2346 N N . LEU A 1 295 ? -20.951 6.658 2.918 1.00 76.44 295 LEU A N 1
ATOM 2347 C CA . LEU A 1 295 ? -20.235 7.775 3.540 1.00 76.44 295 LEU A CA 1
ATOM 2348 C C . LEU A 1 295 ? -20.420 7.757 5.053 1.00 76.44 295 LEU A C 1
ATOM 2350 O O . LEU A 1 295 ? -19.431 7.841 5.765 1.00 76.44 295 LEU A O 1
ATOM 2354 N N . ALA A 1 296 ? -21.638 7.526 5.544 1.00 76.81 296 ALA A N 1
ATOM 2355 C CA . ALA A 1 296 ? -21.895 7.327 6.964 1.00 76.81 296 ALA A CA 1
ATOM 2356 C C . ALA A 1 296 ? -21.173 6.085 7.510 1.00 76.81 296 ALA A C 1
ATOM 2358 O O . ALA A 1 296 ? -20.747 6.100 8.658 1.00 76.81 296 ALA A O 1
ATOM 2359 N N . ALA A 1 297 ? -20.978 5.024 6.721 1.00 71.56 297 ALA A N 1
ATOM 2360 C CA . ALA A 1 297 ? -20.173 3.865 7.106 1.00 71.56 297 ALA A CA 1
ATOM 2361 C C . ALA A 1 297 ? -18.677 4.212 7.174 1.00 71.56 297 ALA A C 1
ATOM 2363 O O . ALA A 1 297 ? -18.021 3.882 8.153 1.00 71.56 297 ALA A O 1
ATOM 2364 N N . LEU A 1 298 ? -18.131 4.928 6.189 1.00 64.12 298 LEU A N 1
ATOM 2365 C CA . LEU A 1 298 ? -16.741 5.399 6.181 1.00 64.12 298 LEU A CA 1
ATOM 2366 C C . LEU A 1 298 ? -16.469 6.409 7.300 1.00 64.12 298 LEU A C 1
ATOM 2368 O O . LEU A 1 298 ? -15.404 6.359 7.920 1.00 64.12 298 LEU A O 1
ATOM 2372 N N . GLU A 1 299 ? -17.436 7.288 7.560 1.00 65.38 299 GLU A N 1
ATOM 2373 C CA . GLU A 1 299 ? -17.410 8.290 8.616 1.00 65.38 299 GLU A CA 1
ATOM 2374 C C . GLU A 1 299 ? -17.586 7.647 9.984 1.00 65.38 299 GLU A C 1
ATOM 2376 O O . GLU A 1 299 ? -16.771 7.893 10.856 1.00 65.38 299 GLU A O 1
ATOM 2381 N N . SER A 1 300 ? -18.542 6.739 10.183 1.00 59.47 300 SER A N 1
ATOM 2382 C CA . SER A 1 300 ? -18.652 5.973 11.437 1.00 59.47 300 SER A CA 1
ATOM 2383 C C . SER A 1 300 ? -17.435 5.078 11.676 1.00 59.47 300 SER A C 1
ATOM 2385 O O . SER A 1 300 ? -17.018 4.921 12.822 1.00 59.47 300 SER A O 1
ATOM 2387 N N . SER A 1 301 ? -16.791 4.594 10.609 1.00 53.81 301 SER A N 1
ATOM 2388 C CA . SER A 1 301 ? -15.493 3.916 10.687 1.00 53.81 301 SER A CA 1
ATOM 2389 C C . SER A 1 301 ? -14.345 4.877 11.031 1.00 53.81 301 SER A C 1
ATOM 2391 O O . SER A 1 301 ? -13.358 4.447 11.608 1.00 53.81 301 SER A O 1
ATOM 2393 N N . SER A 1 302 ? -14.422 6.170 10.682 1.00 46.69 302 SER A N 1
ATOM 2394 C CA . SER A 1 302 ? -13.378 7.168 10.997 1.00 46.69 302 SER A CA 1
ATOM 2395 C C . SER A 1 302 ? -13.607 7.960 12.282 1.00 46.69 302 SER A C 1
ATOM 2397 O O . SER A 1 302 ? -12.652 8.461 12.858 1.00 46.69 302 SER A O 1
ATOM 2399 N N . VAL A 1 303 ? -14.853 8.112 12.724 1.00 43.81 303 VAL A N 1
ATOM 2400 C CA . VAL A 1 303 ? -15.252 9.041 13.793 1.00 43.81 303 VAL A CA 1
ATOM 2401 C C . VAL A 1 303 ? -14.997 8.443 15.182 1.00 43.81 303 VAL A C 1
ATOM 2403 O O . VAL A 1 303 ? -15.064 9.160 16.175 1.00 43.81 303 VAL A O 1
ATOM 2406 N N . ARG A 1 304 ? -14.638 7.154 15.288 1.00 48.75 304 ARG A N 1
ATOM 2407 C CA . ARG A 1 304 ? -14.257 6.529 16.572 1.00 48.75 304 ARG A CA 1
ATOM 2408 C C . ARG A 1 304 ? -13.102 5.531 16.512 1.00 48.75 304 ARG A C 1
ATOM 2410 O O . ARG A 1 304 ? -12.830 4.876 17.517 1.00 48.75 304 ARG A O 1
ATOM 2417 N N . GLU A 1 305 ? -12.374 5.432 15.400 1.00 51.97 305 GLU A N 1
ATOM 2418 C CA . GLU A 1 305 ? -11.009 4.905 15.477 1.00 51.97 305 GLU A CA 1
ATOM 2419 C C . GLU A 1 305 ? -10.183 5.984 16.179 1.00 51.97 305 GLU A C 1
ATOM 2421 O O . GLU A 1 305 ? -9.595 6.852 15.539 1.00 51.97 305 GLU A O 1
ATOM 2426 N N . SER A 1 306 ? -10.227 5.993 17.517 1.00 62.62 306 SER A N 1
ATOM 2427 C CA . SER A 1 306 ? -9.275 6.725 18.341 1.00 62.62 306 SER A CA 1
ATOM 2428 C C . SER A 1 306 ? -7.904 6.425 17.761 1.00 62.62 306 SER A C 1
ATOM 2430 O O . SER A 1 306 ? -7.461 5.284 17.861 1.00 62.62 306 SER A O 1
ATOM 2432 N N . ALA A 1 307 ? -7.295 7.405 17.086 1.00 77.00 307 ALA A N 1
ATOM 2433 C CA . ALA A 1 307 ? -6.025 7.199 16.412 1.00 77.00 307 ALA A CA 1
ATOM 2434 C C . ALA A 1 307 ? -5.077 6.542 17.415 1.00 77.00 307 ALA A C 1
ATOM 2436 O O . ALA A 1 307 ? -4.907 7.060 18.518 1.00 77.00 307 ALA A O 1
ATOM 2437 N N . ILE A 1 308 ? -4.544 5.369 17.094 1.00 88.44 308 ILE A N 1
ATOM 2438 C CA . ILE A 1 308 ? -3.550 4.746 17.960 1.00 88.44 308 ILE A CA 1
ATOM 2439 C C . ILE A 1 308 ? -2.347 5.687 18.009 1.00 88.44 308 ILE A C 1
ATOM 2441 O O . ILE A 1 308 ? -1.909 6.184 16.967 1.00 88.44 308 ILE A O 1
ATOM 2445 N N . THR A 1 309 ? -1.865 6.027 19.201 1.00 91.75 309 THR A N 1
ATOM 2446 C CA . THR A 1 309 ? -0.650 6.846 19.301 1.00 91.75 309 THR A CA 1
ATOM 2447 C C . THR A 1 309 ? 0.568 6.038 18.849 1.00 91.75 309 THR A C 1
ATOM 2449 O O . THR A 1 309 ? 0.548 4.807 18.862 1.00 91.75 309 THR A O 1
ATOM 2452 N N . ASP A 1 310 ? 1.659 6.710 18.475 1.00 90.75 310 ASP A N 1
ATOM 2453 C CA . ASP A 1 310 ? 2.888 6.017 18.063 1.00 90.75 310 ASP A CA 1
ATOM 2454 C C . ASP A 1 310 ? 3.443 5.106 19.173 1.00 90.75 310 ASP A C 1
ATOM 2456 O O . ASP A 1 310 ? 3.925 4.008 18.890 1.00 90.75 310 ASP A O 1
ATOM 2460 N N . GLY A 1 311 ? 3.324 5.530 20.439 1.00 94.69 311 GLY A N 1
ATOM 2461 C CA . GLY A 1 311 ? 3.732 4.739 21.604 1.00 94.69 311 GLY A CA 1
ATOM 2462 C C . GLY A 1 311 ? 2.892 3.473 21.781 1.00 94.69 311 GLY A C 1
ATOM 2463 O O . GLY A 1 311 ? 3.437 2.381 21.930 1.00 94.69 311 GLY A O 1
ATOM 2464 N N . GLU A 1 312 ? 1.570 3.586 21.679 1.00 95.81 312 GLU A N 1
ATOM 2465 C CA . GLU A 1 312 ? 0.661 2.435 21.741 1.00 95.81 312 GLU A CA 1
ATOM 2466 C C . GLU A 1 312 ? 0.867 1.474 20.570 1.00 95.81 312 GLU A C 1
ATOM 2468 O O . GLU A 1 312 ? 0.888 0.257 20.750 1.00 95.81 312 GLU A O 1
ATOM 2473 N N . LEU A 1 313 ? 1.078 2.006 19.363 1.00 94.88 313 LEU A N 1
ATOM 2474 C CA . LEU A 1 313 ? 1.361 1.198 18.182 1.00 94.88 313 LEU A CA 1
ATOM 2475 C C . LEU A 1 313 ? 2.677 0.430 18.332 1.00 94.88 313 LEU A C 1
ATOM 2477 O O . LEU A 1 313 ? 2.758 -0.725 17.911 1.00 94.88 313 LEU A O 1
ATOM 2481 N N . ALA A 1 314 ? 3.696 1.039 18.945 1.00 95.88 314 ALA A N 1
ATOM 2482 C CA . ALA A 1 314 ? 4.940 0.352 19.273 1.00 95.88 314 ALA A CA 1
ATOM 2483 C C . ALA A 1 314 ? 4.703 -0.799 20.266 1.00 95.88 314 ALA A C 1
ATOM 2485 O O . ALA A 1 314 ? 5.192 -1.903 20.034 1.00 95.88 314 ALA A O 1
ATOM 2486 N N . LEU A 1 315 ? 3.891 -0.589 21.308 1.00 97.62 315 LEU A N 1
ATOM 2487 C CA . LEU A 1 315 ? 3.535 -1.644 22.265 1.00 97.62 315 LEU A CA 1
ATOM 2488 C C . LEU A 1 315 ? 2.773 -2.802 21.607 1.00 97.62 315 LEU A C 1
ATOM 2490 O O . LEU A 1 315 ? 3.085 -3.964 21.878 1.00 97.62 315 LEU A O 1
ATOM 2494 N N . VAL A 1 316 ? 1.817 -2.508 20.715 1.00 96.75 316 VAL A N 1
ATOM 2495 C CA . VAL A 1 316 ? 1.097 -3.540 19.947 1.00 96.75 316 VAL A CA 1
ATOM 2496 C C . VAL A 1 316 ? 2.063 -4.325 19.065 1.00 96.75 316 VAL A C 1
ATOM 2498 O O . VAL A 1 316 ? 2.011 -5.549 19.058 1.00 96.75 316 VAL A O 1
ATOM 2501 N N . ARG A 1 317 ? 2.976 -3.647 18.358 1.00 96.00 317 ARG A N 1
ATOM 2502 C CA . ARG A 1 317 ? 3.985 -4.302 17.507 1.00 96.00 317 ARG A CA 1
ATOM 2503 C C . ARG A 1 317 ? 4.910 -5.213 18.310 1.00 96.00 317 ARG A C 1
ATOM 2505 O O . ARG A 1 317 ? 5.110 -6.357 17.918 1.00 96.00 317 ARG A O 1
ATOM 2512 N N . ASN A 1 318 ? 5.414 -4.738 19.447 1.00 97.62 318 ASN A N 1
ATOM 2513 C CA . ASN A 1 318 ? 6.313 -5.507 20.313 1.00 97.62 318 ASN A CA 1
ATOM 2514 C C . ASN A 1 318 ? 5.638 -6.750 20.915 1.00 97.62 318 ASN A C 1
ATOM 2516 O O . ASN A 1 318 ? 6.319 -7.701 21.286 1.00 97.62 318 ASN A O 1
ATOM 2520 N N . ASN A 1 319 ? 4.305 -6.758 20.993 1.00 97.62 319 ASN A N 1
ATOM 2521 C CA . ASN A 1 319 ? 3.519 -7.872 21.519 1.00 97.62 319 ASN A CA 1
ATOM 2522 C C . ASN A 1 319 ? 2.685 -8.590 20.445 1.00 97.62 319 ASN A C 1
ATOM 2524 O O . ASN A 1 319 ? 1.856 -9.435 20.785 1.00 97.62 319 ASN A O 1
ATOM 2528 N N . ALA A 1 320 ? 2.893 -8.299 19.156 1.00 95.44 320 ALA A N 1
ATOM 2529 C CA . ALA A 1 320 ? 2.032 -8.783 18.078 1.00 95.44 320 ALA A CA 1
ATOM 2530 C C . ALA A 1 320 ? 1.965 -10.316 18.022 1.00 95.44 320 ALA A C 1
ATOM 2532 O O . ALA A 1 320 ? 0.887 -10.872 17.828 1.00 95.44 320 ALA A O 1
ATOM 2533 N N . GLU A 1 321 ? 3.084 -11.006 18.260 1.00 95.00 321 GLU A N 1
ATOM 2534 C CA . GLU A 1 321 ? 3.143 -12.476 18.277 1.00 95.00 321 GLU A CA 1
ATOM 2535 C C . GLU A 1 321 ? 2.275 -13.095 19.378 1.00 95.00 321 GLU A C 1
ATOM 2537 O O . GLU A 1 321 ? 1.676 -14.143 19.166 1.00 95.00 321 GLU A O 1
ATOM 2542 N N . LYS A 1 322 ? 2.146 -12.424 20.530 1.00 95.94 322 LYS A N 1
ATOM 2543 C CA . LYS A 1 322 ? 1.277 -12.869 21.630 1.00 95.94 322 LYS A CA 1
ATOM 2544 C C . LYS A 1 322 ? -0.185 -12.506 21.371 1.00 95.94 322 LYS A C 1
ATOM 2546 O O . LYS A 1 322 ? -1.081 -13.267 21.707 1.00 95.94 322 LYS A O 1
ATOM 2551 N N . LEU A 1 323 ? -0.433 -11.335 20.785 1.00 95.00 323 LEU A N 1
ATOM 2552 C CA . LEU A 1 323 ? -1.776 -10.782 20.592 1.00 95.00 323 LEU A CA 1
ATOM 2553 C C . LEU A 1 323 ? -2.535 -11.422 19.423 1.00 95.00 323 LEU A C 1
ATOM 2555 O O . LEU A 1 323 ? -3.755 -11.560 19.491 1.00 95.00 323 LEU A O 1
ATOM 2559 N N . ARG A 1 324 ? -1.832 -11.814 18.355 1.00 93.19 324 ARG A N 1
ATOM 2560 C CA . ARG A 1 324 ? -2.425 -12.428 17.155 1.00 93.19 324 ARG A CA 1
ATOM 2561 C C . ARG A 1 324 ? -3.232 -13.700 17.456 1.00 93.19 324 ARG A C 1
ATOM 2563 O O . ARG A 1 324 ? -4.422 -13.673 17.145 1.00 93.19 324 ARG A O 1
ATOM 2570 N N . PRO A 1 325 ? -2.673 -14.754 18.086 1.00 92.19 325 PRO A N 1
ATOM 2571 C CA . PRO A 1 325 ? -3.439 -15.972 18.364 1.00 92.19 325 PRO A CA 1
ATOM 2572 C C . PRO A 1 325 ? -4.605 -15.705 19.323 1.00 92.19 325 PRO A C 1
ATOM 2574 O O . PRO A 1 325 ? -5.670 -16.300 19.193 1.00 92.19 325 PRO A O 1
ATOM 2577 N N . LEU A 1 326 ? -4.447 -14.744 20.243 1.00 90.94 326 LEU A N 1
ATOM 2578 C CA . LEU A 1 326 ? -5.501 -14.368 21.185 1.00 90.94 326 LEU A CA 1
ATOM 2579 C C . LEU A 1 326 ? -6.711 -13.720 20.502 1.00 90.94 326 LEU A C 1
ATOM 2581 O O . LEU A 1 326 ? -7.842 -14.004 20.882 1.00 90.94 326 LEU A O 1
ATOM 2585 N N . LEU A 1 327 ? -6.488 -12.830 19.531 1.00 89.38 327 LEU A N 1
ATOM 2586 C CA . LEU A 1 327 ? -7.547 -11.979 18.972 1.00 89.38 327 LEU A CA 1
ATOM 2587 C C . LEU A 1 327 ? -8.078 -12.435 17.616 1.00 89.38 327 LEU A C 1
ATOM 2589 O O . LEU A 1 327 ? -9.236 -12.161 17.294 1.00 89.38 327 LEU A O 1
ATOM 2593 N N . LEU A 1 328 ? -7.235 -13.083 16.816 1.00 85.19 328 LEU A N 1
ATOM 2594 C CA . LEU A 1 328 ? -7.576 -13.534 15.467 1.00 85.19 328 LEU A CA 1
ATOM 2595 C C . LEU A 1 328 ? -7.883 -15.036 15.421 1.00 85.19 328 LEU A C 1
ATOM 2597 O O . LEU A 1 328 ? -8.446 -15.499 14.431 1.00 85.19 328 LEU A O 1
ATOM 2601 N N . GLY A 1 329 ? -7.574 -15.762 16.502 1.00 80.06 329 GLY A N 1
ATOM 2602 C CA . GLY A 1 329 ? -7.560 -17.219 16.523 1.00 80.06 329 GLY A CA 1
ATOM 2603 C C . GLY A 1 329 ? -6.381 -17.781 15.728 1.00 80.06 329 GLY A C 1
ATOM 2604 O O . GLY A 1 329 ? -5.749 -17.077 14.936 1.00 80.06 329 GLY A O 1
ATOM 2605 N N . ASP A 1 330 ? -6.088 -19.062 15.935 1.00 71.94 330 ASP A N 1
ATOM 2606 C CA . ASP A 1 330 ? -5.215 -19.807 15.033 1.00 71.94 330 ASP A CA 1
ATOM 2607 C C . ASP A 1 330 ? -5.982 -20.003 13.722 1.00 71.94 330 ASP A C 1
ATOM 2609 O O . ASP A 1 330 ? -6.811 -20.901 13.583 1.00 71.94 330 ASP A O 1
ATOM 2613 N N . SER A 1 331 ? -5.781 -19.099 12.766 1.00 52.22 331 SER A N 1
ATOM 2614 C CA . SER A 1 331 ? -6.177 -19.334 11.382 1.00 52.22 331 SER A CA 1
ATOM 2615 C C . SER A 1 331 ? -5.176 -20.314 10.768 1.00 52.22 331 SER A C 1
ATOM 2617 O O . SER A 1 331 ? -4.279 -19.895 10.035 1.00 52.22 331 SER A O 1
ATOM 2619 N N . GLU A 1 332 ? -5.277 -21.585 11.167 1.00 39.25 332 GLU A N 1
ATOM 2620 C CA . GLU A 1 332 ? -4.669 -22.720 10.457 1.00 39.25 332 GLU A CA 1
ATOM 2621 C C . GLU A 1 332 ? -5.418 -23.032 9.157 1.00 39.25 332 GLU A C 1
ATOM 2623 O O . GLU A 1 332 ? -6.675 -22.996 9.154 1.00 39.25 332 GLU A O 1
#

Foldseek 3Di:
DDDDDDDDDDDDDDDDDPDDPPDDDDDDPPCPPFPDADDLVVLVLLLVCLVVQLVVLCPDPVNVVQHSFCVRDPCSLPDPVSCVSCVVSVHHSVRSVVLVLLLVVLLVVVVVVVVVVVVLVVVVVVVVVVVVVVVVVLVVVLVVLVVVLVVVLCVLVPDPPQDPVRSVVVNVVSVVCNVVPNPDDQPPVSVLVVVLVVLVVVLVVVLCCLVPDPPDDPVRSVVLNVVSVVVNVPDDSVDPPPDPPPPDPPLVVVLVVVVVVLVVVLVCLVPPPVADPVRSVVVNVVSVVVNVVVVVVSCVVVVPSSPNDPVSSVSSVVCVVSVCCSNVNPPD

Nearest PDB structures (foldseek):
  7n6g-assembly1_3Q  TM=1.795E-01  e=1.589E+00  Chlamydomonas reinhardtii
  6suf-assembly1_E  TM=1.530E-01  e=1.181E+00  Photorhabdus luminescens
  8i4v-assembly1_A  TM=1.727E-01  e=6.671E+00  Saccharomyces cerevisiae S288C

Solvent-accessible surface area (backbone atoms only — not comparable to full-atom values): 19965 Å² total; per-residue (Å²): 134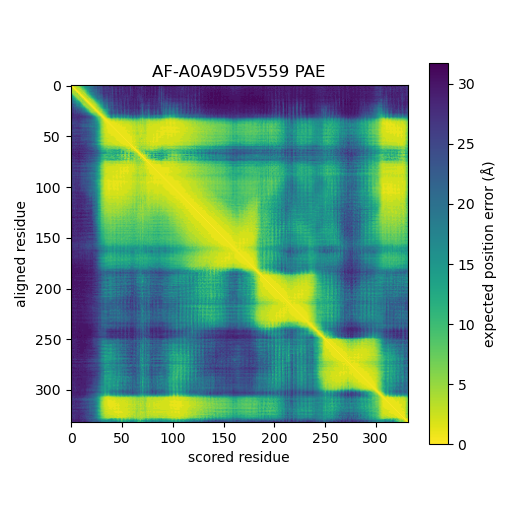,82,87,84,87,87,86,88,88,82,88,81,90,80,88,86,80,84,72,84,80,76,81,81,74,85,78,74,91,85,64,86,84,66,78,78,82,74,51,69,70,54,52,54,49,45,67,69,46,47,62,58,56,30,52,52,39,50,68,34,77,93,36,53,83,75,49,57,49,73,88,75,45,85,66,47,80,71,34,69,69,55,42,52,53,36,45,76,73,74,38,52,52,70,59,51,53,48,51,55,50,42,47,52,53,32,52,52,52,51,51,50,52,50,52,52,50,51,52,53,52,54,50,52,50,52,52,52,49,51,51,50,51,51,51,50,51,53,52,47,53,50,51,51,54,52,52,52,50,54,50,51,51,49,52,55,69,68,43,84,88,56,56,72,71,57,41,54,52,54,52,50,51,52,56,48,49,47,69,73,65,52,83,69,77,71,48,74,65,52,49,46,51,50,50,53,48,53,50,52,51,51,53,52,51,50,50,49,52,53,69,70,40,87,85,56,52,74,68,56,36,48,56,52,48,53,50,53,49,51,53,63,73,66,67,49,89,92,51,86,73,89,66,80,65,71,97,54,58,72,62,58,54,48,52,51,54,47,52,51,53,52,52,48,54,50,49,53,54,74,70,38,84,88,55,56,71,74,58,41,54,52,55,52,51,52,50,51,50,51,49,51,54,49,50,51,48,56,45,60,59,56,77,65,57,68,74,67,48,73,68,45,38,49,54,36,60,80,39,36,85,68,47,43,51,74,74,70,44,82,85,122

Mean predicted aligned error: 14.98 Å

Secondary structure (DSSP, 8-state):
------------------------PPP-TTSTTSPPPPPHHHHHHHHHHHHHHHHHHHH-TTTTTT-S-TTTSTTGGG-HHHHHHHHHTT--HHHHHHHHHHHHHHHHHHHHHHHHHHHHHHHHHHHHHHHHHHHHHHHHHHHHHHHHHHHHHHHHHH-TTS-HHHHHHHHHHHHHHHHHHS-PPPPHHHHHHHHHHHHHHHHHHHHHHHHH-TTS-HHHHHHHHHHHHHHHHT--TTS--TT---SS-HHHHHHHHHHHHHHHHHHHHHH-TTS-HHHHHHHHHHHHHHHHHHHHHHHHHHSS--PPPHHHHHHHHHTHHHHHHHHH----

pLDDT: mean 79.26, std 17.87, range [31.92, 98.25]